Protein AF-A0A545B621-F1 (afdb_monomer)

Nearest PDB structures (foldseek):
  4tx5-assembly1_B  TM=5.625E-01  e=2.534E+00  Homo sapiens
  8auw-assembly1_D  TM=5.575E-01  e=2.788E+00  Homo sapiens
  6jx6-assembly1_A  TM=4.684E-01  e=1.903E+00  Homo sapiens
  6ox7-assembly1_C  TM=4.995E-01  e=8.770E+00  Homo sapiens

Secondary structure (DSSP, 8-state):
-HHHHHHHHH-S-S--TTTTT-HHHHHHHHHHHHHHHHHHHHHHHHHHHHHHHHHHHHHHHHHHHHHHHHHHT-SS--HHHHHHHHHHHHHHHHHHHHHHHHHHHHHHHHHHHHHHHHHHHHHHHHHTSHHHHGGG----HHHHHHHHHHHH--HHHHHHHHHHHHHHHHTTPPPPPTTS-S--TT-SS-TTHHHHHHHHHHHS---------

Structure (mmCIF, N/CA/C/O backbone):
data_AF-A0A545B621-F1
#
_entry.id   AF-A0A545B621-F1
#
loop_
_atom_site.group_PDB
_atom_site.id
_atom_site.type_symbol
_atom_site.label_atom_id
_atom_site.label_alt_id
_atom_site.label_comp_id
_atom_site.label_asym_id
_atom_site.label_entity_id
_atom_site.label_seq_id
_atom_site.pdbx_PDB_ins_code
_atom_site.Cartn_x
_atom_site.Cartn_y
_atom_site.Cartn_z
_atom_site.occupancy
_atom_site.B_iso_or_equiv
_atom_site.auth_seq_id
_atom_site.auth_comp_id
_atom_site.auth_asym_id
_atom_site.auth_atom_id
_atom_site.pdbx_PDB_model_num
ATOM 1 N N . MET A 1 1 ? 25.365 2.397 0.349 1.00 37.03 1 MET A N 1
ATOM 2 C CA . MET A 1 1 ? 24.929 1.048 0.773 1.00 37.03 1 MET A CA 1
ATOM 3 C C . MET A 1 1 ? 23.879 0.418 -0.153 1.00 37.03 1 MET A C 1
ATOM 5 O O . MET A 1 1 ? 24.152 -0.647 -0.675 1.00 37.03 1 MET A O 1
ATOM 9 N N . GLN A 1 2 ? 22.736 1.053 -0.466 1.00 34.06 2 GLN A N 1
ATOM 10 C CA . GLN A 1 2 ? 21.746 0.468 -1.409 1.00 34.06 2 GLN A CA 1
ATOM 11 C C . GLN A 1 2 ? 22.226 0.346 -2.874 1.00 34.06 2 GLN A C 1
ATOM 13 O O . GLN A 1 2 ? 21.760 -0.531 -3.596 1.00 34.06 2 GLN A O 1
ATOM 18 N N . TYR A 1 3 ? 23.171 1.188 -3.308 1.00 29.52 3 TYR A N 1
ATOM 19 C CA . TYR A 1 3 ? 23.781 1.094 -4.642 1.00 29.52 3 TYR A CA 1
ATOM 20 C C . TYR A 1 3 ? 24.776 -0.066 -4.778 1.00 29.52 3 TYR A C 1
ATOM 22 O O . TYR A 1 3 ? 24.884 -0.632 -5.858 1.00 29.52 3 TYR A O 1
ATOM 30 N N . GLU A 1 4 ? 25.462 -0.459 -3.701 1.00 31.98 4 GLU A N 1
ATOM 31 C CA . GLU A 1 4 ? 26.405 -1.586 -3.737 1.00 31.98 4 GLU A CA 1
ATOM 32 C C . GLU A 1 4 ? 25.689 -2.931 -3.734 1.00 31.98 4 GLU A C 1
ATOM 34 O O . GLU A 1 4 ? 26.140 -3.839 -4.410 1.00 31.98 4 GLU A O 1
ATOM 39 N N . PHE A 1 5 ? 24.529 -3.044 -3.080 1.00 34.66 5 PHE A N 1
ATOM 40 C CA . PHE A 1 5 ? 23.723 -4.266 -3.147 1.00 34.66 5 PHE A CA 1
ATOM 41 C C . PHE A 1 5 ? 23.116 -4.482 -4.542 1.00 34.66 5 PHE A C 1
ATOM 43 O O . PHE A 1 5 ? 23.094 -5.602 -5.041 1.00 34.66 5 PHE A O 1
ATOM 50 N N . LEU A 1 6 ? 22.675 -3.404 -5.207 1.00 37.16 6 LEU A N 1
ATOM 51 C CA . LEU A 1 6 ? 22.251 -3.453 -6.611 1.00 37.16 6 LEU A CA 1
ATOM 52 C C . LEU A 1 6 ? 23.414 -3.825 -7.535 1.00 37.16 6 LEU A C 1
ATOM 54 O O . LEU A 1 6 ? 23.218 -4.612 -8.447 1.00 37.16 6 LEU A O 1
ATOM 58 N N . ARG A 1 7 ? 24.613 -3.290 -7.284 1.00 35.34 7 ARG A N 1
ATOM 59 C CA . ARG A 1 7 ? 25.813 -3.583 -8.075 1.00 35.34 7 ARG A CA 1
ATOM 60 C C . ARG A 1 7 ? 26.304 -5.020 -7.865 1.00 35.34 7 ARG A C 1
ATOM 62 O O . ARG A 1 7 ? 26.544 -5.701 -8.843 1.00 35.34 7 ARG A O 1
ATOM 69 N N . ALA A 1 8 ? 26.304 -5.510 -6.627 1.00 36.03 8 ALA A N 1
ATOM 70 C CA . ALA A 1 8 ? 26.651 -6.889 -6.281 1.00 36.03 8 ALA A CA 1
ATOM 71 C C . ALA A 1 8 ? 25.603 -7.910 -6.763 1.00 36.03 8 ALA A C 1
ATOM 73 O O . ALA A 1 8 ? 25.952 -9.027 -7.119 1.00 36.03 8 ALA A O 1
ATOM 74 N N . SER A 1 9 ? 24.323 -7.523 -6.837 1.00 37.62 9 SER A N 1
ATOM 75 C CA . SER A 1 9 ? 23.276 -8.346 -7.472 1.00 37.62 9 SER A CA 1
ATOM 76 C C . SER A 1 9 ? 23.330 -8.294 -9.007 1.00 37.62 9 SER A C 1
ATOM 78 O O . SER A 1 9 ? 22.730 -9.137 -9.665 1.00 37.62 9 SER A O 1
ATOM 80 N N . LEU A 1 10 ? 24.025 -7.301 -9.577 1.00 40.22 10 LEU A N 1
ATOM 81 C CA . LEU A 1 10 ? 24.309 -7.159 -11.010 1.00 40.22 10 LEU A CA 1
ATOM 82 C C . LEU A 1 10 ? 25.682 -7.739 -11.405 1.00 40.22 10 LEU A C 1
ATOM 84 O O . LEU A 1 10 ? 25.930 -7.888 -12.596 1.00 40.22 10 LEU A O 1
ATOM 88 N N . ASP A 1 11 ? 26.528 -8.121 -10.440 1.00 34.66 11 ASP A N 1
ATOM 89 C CA . ASP A 1 11 ? 27.799 -8.844 -10.637 1.00 34.66 11 ASP A CA 1
ATOM 90 C C . ASP A 1 11 ? 27.586 -10.359 -10.863 1.00 34.66 11 ASP A C 1
ATOM 92 O O . ASP A 1 11 ? 28.500 -11.170 -10.701 1.00 34.66 11 ASP A O 1
ATOM 96 N N . VAL A 1 12 ? 26.378 -10.761 -11.279 1.00 42.19 12 VAL A N 1
ATOM 97 C CA . VAL A 1 12 ? 26.154 -12.084 -11.873 1.00 42.19 12 VAL A CA 1
ATOM 98 C C . VAL A 1 12 ? 27.015 -12.165 -13.132 1.00 42.19 12 VAL A C 1
ATOM 100 O O . VAL A 1 12 ? 26.918 -11.323 -14.024 1.00 42.19 12 VAL A O 1
ATOM 103 N N . ALA A 1 13 ? 27.903 -13.157 -13.139 1.00 37.03 13 ALA A N 1
ATOM 104 C CA . ALA A 1 13 ? 29.000 -13.332 -14.077 1.00 37.03 13 ALA A CA 1
ATOM 105 C C . ALA A 1 13 ? 28.636 -13.038 -15.552 1.00 37.03 13 ALA A C 1
ATOM 107 O O . ALA A 1 13 ? 27.559 -13.418 -16.022 1.00 37.03 13 ALA A O 1
ATOM 108 N N . PRO A 1 14 ? 29.549 -12.412 -16.323 1.00 37.62 14 PRO A N 1
ATOM 109 C CA . PRO A 1 14 ? 29.357 -12.139 -17.739 1.00 37.62 14 PRO A CA 1
ATOM 110 C C . PRO A 1 14 ? 29.440 -13.455 -18.517 1.00 37.62 14 PRO A C 1
ATOM 112 O O . PRO A 1 14 ? 30.505 -13.889 -18.948 1.00 37.62 14 PRO A O 1
ATOM 115 N N . SER A 1 15 ? 28.312 -14.134 -18.673 1.00 39.47 15 SER A N 1
ATOM 116 C CA . SER A 1 15 ? 28.197 -15.319 -19.526 1.00 39.47 15 SER A CA 1
ATOM 117 C C . SER A 1 15 ? 26.819 -15.368 -20.174 1.00 39.47 15 SER A C 1
ATOM 119 O O . SER A 1 15 ? 26.103 -16.354 -20.089 1.00 39.47 15 SER A O 1
ATOM 121 N N . VAL A 1 16 ? 26.436 -14.271 -20.828 1.00 44.75 16 VAL A N 1
ATOM 122 C CA . VAL A 1 16 ? 25.386 -14.289 -21.848 1.00 44.75 16 VAL A CA 1
ATOM 123 C C . VAL A 1 16 ? 25.972 -13.593 -23.063 1.00 44.75 16 VAL A C 1
ATOM 125 O O . VAL A 1 16 ? 26.132 -12.369 -23.082 1.00 44.75 16 VAL A O 1
ATOM 128 N N . GLU A 1 17 ? 26.377 -14.392 -24.047 1.00 41.84 17 GLU A N 1
ATOM 129 C CA . GLU A 1 17 ? 26.792 -13.911 -25.358 1.00 41.84 17 GLU A CA 1
ATOM 130 C C . GLU A 1 17 ? 25.714 -12.960 -25.900 1.00 41.84 17 GLU A C 1
ATOM 132 O O . GLU A 1 17 ? 24.589 -13.364 -26.188 1.00 41.84 17 GLU A O 1
ATOM 137 N N . GLY A 1 18 ? 26.035 -11.664 -25.979 1.00 45.88 18 GLY A N 1
ATOM 138 C CA . GLY A 1 18 ? 25.206 -10.688 -26.683 1.00 45.88 18 GLY A CA 1
ATOM 139 C C . GLY A 1 18 ? 25.200 -9.266 -26.126 1.00 45.88 18 GLY A C 1
ATOM 140 O O . GLY A 1 18 ? 25.435 -8.344 -26.894 1.00 45.88 18 GLY A O 1
ATOM 141 N N . GLY A 1 19 ? 24.922 -9.035 -24.836 1.00 48.69 19 GLY A N 1
ATOM 142 C CA . GLY A 1 19 ? 24.398 -7.712 -24.423 1.00 48.69 19 GLY A CA 1
ATOM 143 C C . GLY A 1 19 ? 24.920 -7.075 -23.132 1.00 48.69 19 GLY A C 1
ATOM 144 O O . GLY A 1 19 ? 24.703 -5.879 -22.938 1.00 48.69 19 GLY A O 1
ATOM 145 N N . ALA A 1 20 ? 25.624 -7.811 -22.265 1.00 51.66 20 ALA A N 1
ATOM 146 C CA . ALA A 1 20 ? 25.940 -7.369 -20.896 1.00 51.66 20 ALA A CA 1
ATOM 147 C C . ALA A 1 20 ? 26.885 -6.146 -20.795 1.00 51.66 20 ALA A C 1
ATOM 149 O O . ALA A 1 20 ? 26.984 -5.529 -19.739 1.00 51.66 20 ALA A O 1
ATOM 150 N N . GLY A 1 21 ? 27.547 -5.757 -21.890 1.00 54.78 21 GLY A N 1
ATOM 151 C CA . GLY A 1 21 ? 28.383 -4.549 -21.970 1.00 54.78 21 GLY A CA 1
ATOM 152 C C . GLY A 1 21 ? 27.716 -3.344 -22.640 1.00 54.78 21 GLY A C 1
ATOM 153 O O . GLY A 1 21 ? 28.335 -2.285 -22.744 1.00 54.78 21 GLY A O 1
ATOM 154 N N . HIS A 1 22 ? 26.479 -3.481 -23.131 1.00 63.12 22 HIS A N 1
ATOM 155 C CA . HIS A 1 22 ? 25.825 -2.417 -23.886 1.00 63.12 22 HIS A CA 1
ATOM 156 C C . HIS A 1 22 ? 25.216 -1.372 -22.932 1.00 63.12 22 HIS A C 1
ATOM 158 O O . HIS A 1 22 ? 24.415 -1.739 -22.072 1.00 63.12 22 HIS A O 1
ATOM 164 N N . PRO A 1 23 ? 25.488 -0.063 -23.091 1.00 68.00 23 PRO A N 1
ATOM 165 C CA . PRO A 1 23 ? 24.965 0.972 -22.189 1.00 68.00 23 PRO A CA 1
ATOM 166 C C . PRO A 1 23 ? 23.426 0.997 -22.113 1.00 68.00 23 PRO A C 1
ATOM 168 O O . PRO A 1 23 ? 22.861 1.310 -21.065 1.00 68.00 23 PRO A O 1
ATOM 171 N N . LEU A 1 24 ? 22.738 0.592 -23.189 1.00 74.19 24 LEU A N 1
ATOM 172 C CA . LEU A 1 24 ? 21.275 0.424 -23.182 1.00 74.19 24 LEU A CA 1
ATOM 173 C C . LEU A 1 24 ? 20.789 -0.732 -22.293 1.00 74.19 24 LEU A C 1
ATOM 175 O O . LEU A 1 24 ? 19.688 -0.638 -21.765 1.00 74.19 24 LEU A O 1
ATOM 179 N N . TYR A 1 25 ? 21.574 -1.794 -22.089 1.00 76.25 25 TYR A N 1
ATOM 180 C CA . TYR A 1 25 ? 21.173 -2.931 -21.251 1.00 76.25 25 TYR A CA 1
ATOM 181 C C . TYR A 1 25 ? 20.952 -2.482 -19.805 1.00 76.25 25 TYR A C 1
ATOM 183 O O . TYR A 1 25 ? 19.883 -2.693 -19.231 1.00 76.25 25 TYR A O 1
ATOM 191 N N . THR A 1 26 ? 21.929 -1.760 -19.254 1.00 75.75 26 THR A N 1
ATOM 192 C CA . THR A 1 26 ? 21.849 -1.181 -17.910 1.00 75.75 26 THR A CA 1
ATOM 193 C C . THR A 1 26 ? 20.697 -0.187 -17.792 1.00 75.75 26 THR A C 1
ATOM 195 O O . THR A 1 26 ? 19.956 -0.232 -16.814 1.00 75.75 26 THR A O 1
ATOM 198 N N . ALA A 1 27 ? 20.500 0.682 -18.789 1.00 81.25 27 ALA A N 1
ATOM 199 C CA . ALA A 1 27 ? 19.397 1.644 -18.783 1.00 81.25 27 ALA A CA 1
ATOM 200 C C . ALA A 1 27 ? 18.021 0.950 -18.776 1.00 81.25 27 ALA A C 1
ATOM 202 O O . ALA A 1 27 ? 17.155 1.299 -17.974 1.00 81.25 27 ALA A O 1
ATOM 203 N N . VAL A 1 28 ? 17.838 -0.081 -19.609 1.00 82.38 28 VAL A N 1
ATOM 204 C CA . VAL A 1 28 ? 16.602 -0.876 -19.660 1.00 82.38 28 VAL A CA 1
ATOM 205 C C . VAL A 1 28 ? 16.354 -1.577 -18.324 1.00 82.38 28 VAL A C 1
ATOM 207 O O . VAL A 1 28 ? 15.248 -1.486 -17.790 1.00 82.38 28 VAL A O 1
ATOM 210 N N . LEU A 1 29 ? 17.369 -2.226 -17.744 1.00 79.00 29 LEU A N 1
ATOM 211 C CA . LEU A 1 29 ? 17.242 -2.881 -16.440 1.00 79.00 29 LEU A CA 1
ATOM 212 C C . LEU A 1 29 ? 16.880 -1.896 -15.325 1.00 79.00 29 LEU A C 1
ATOM 214 O O . LEU A 1 29 ? 15.994 -2.183 -14.520 1.00 79.00 29 LEU A O 1
ATOM 218 N N . LEU A 1 30 ? 17.523 -0.728 -15.278 1.00 80.06 30 LEU A N 1
ATOM 219 C CA . LEU A 1 30 ? 17.222 0.296 -14.277 1.00 80.06 30 LEU A CA 1
ATOM 220 C C . LEU A 1 30 ? 15.782 0.804 -14.405 1.00 80.06 30 LEU A C 1
ATOM 222 O O . LEU A 1 30 ? 15.088 0.912 -13.392 1.00 80.06 30 LEU A O 1
ATOM 226 N N . ALA A 1 31 ? 15.306 1.046 -15.628 1.00 83.94 31 ALA A N 1
ATOM 227 C CA . ALA A 1 31 ? 13.927 1.456 -15.873 1.00 83.94 31 ALA A CA 1
ATOM 228 C C . ALA A 1 31 ? 12.921 0.363 -15.463 1.00 83.94 31 ALA A C 1
ATOM 230 O O . ALA A 1 31 ? 11.924 0.651 -14.799 1.00 83.94 31 ALA A O 1
ATOM 231 N N . VAL A 1 32 ? 13.203 -0.905 -15.779 1.00 83.12 32 VAL A N 1
ATOM 232 C CA . VAL A 1 32 ? 12.403 -2.069 -15.357 1.00 83.12 32 VAL A CA 1
ATOM 233 C C . VAL A 1 32 ? 12.337 -2.179 -13.825 1.00 83.12 32 VAL A C 1
ATOM 235 O O . VAL A 1 32 ? 11.250 -2.324 -13.254 1.00 83.12 32 VAL A O 1
ATOM 238 N N . VAL A 1 33 ? 13.474 -2.041 -13.138 1.00 80.12 33 VAL A N 1
ATOM 239 C CA . VAL A 1 33 ? 13.549 -2.037 -11.667 1.00 80.12 33 VAL A CA 1
ATOM 240 C C . VAL A 1 33 ? 12.756 -0.874 -11.074 1.00 80.12 33 VAL A C 1
ATOM 242 O O . VAL A 1 33 ? 12.044 -1.060 -10.085 1.00 80.12 33 VAL A O 1
ATOM 245 N N . GLU A 1 34 ? 12.837 0.315 -11.668 1.00 84.62 34 GLU A N 1
ATOM 246 C CA . GLU A 1 34 ? 12.115 1.491 -11.185 1.00 84.62 34 GLU A CA 1
ATOM 247 C C . GLU A 1 34 ? 10.596 1.347 -11.342 1.00 84.62 34 GLU A C 1
ATOM 249 O O . GLU A 1 34 ? 9.853 1.703 -10.425 1.00 84.62 34 GLU A O 1
ATOM 254 N N . VAL A 1 35 ? 10.117 0.741 -12.436 1.00 83.94 35 VAL A N 1
ATOM 255 C CA . VAL A 1 35 ? 8.698 0.375 -12.578 1.00 83.94 35 VAL A CA 1
ATOM 256 C C . VAL A 1 35 ? 8.265 -0.574 -11.457 1.00 83.94 35 VAL A C 1
ATOM 258 O O . VAL A 1 35 ? 7.217 -0.355 -10.847 1.00 83.94 35 VAL A O 1
ATOM 261 N N . GLY A 1 36 ? 9.070 -1.595 -11.148 1.00 79.69 36 GLY A N 1
ATOM 262 C CA . GLY A 1 36 ? 8.792 -2.538 -10.059 1.00 79.69 36 GLY A CA 1
ATOM 263 C C . GLY A 1 36 ? 8.747 -1.871 -8.680 1.00 79.69 36 GLY A C 1
ATOM 264 O O . GLY A 1 36 ? 7.822 -2.110 -7.900 1.00 79.69 36 GLY A O 1
ATOM 265 N N . ARG A 1 37 ? 9.701 -0.978 -8.390 1.00 83.00 37 ARG A N 1
ATOM 266 C CA . ARG A 1 37 ? 9.744 -0.200 -7.139 1.00 83.00 37 ARG A CA 1
ATOM 267 C C . ARG A 1 37 ? 8.538 0.715 -6.995 1.00 83.00 37 ARG A C 1
ATOM 269 O O . ARG A 1 37 ? 7.886 0.708 -5.958 1.00 83.00 37 ARG A O 1
ATOM 276 N N . ALA A 1 38 ? 8.214 1.464 -8.042 1.00 86.69 38 ALA A N 1
ATOM 277 C CA . ALA A 1 38 ? 7.078 2.368 -8.025 1.00 86.69 38 ALA A CA 1
ATOM 278 C C . ALA A 1 38 ? 5.742 1.614 -7.879 1.00 86.69 38 ALA A C 1
ATOM 280 O O . ALA A 1 38 ? 4.871 2.054 -7.131 1.00 86.69 38 ALA A O 1
ATOM 281 N N . ALA A 1 39 ? 5.593 0.448 -8.518 1.00 83.75 39 ALA A N 1
ATOM 282 C CA . ALA A 1 39 ? 4.429 -0.419 -8.329 1.00 83.75 39 ALA A CA 1
ATOM 283 C C . ALA A 1 39 ? 4.290 -0.896 -6.871 1.00 83.75 39 ALA A C 1
ATOM 285 O O . ALA A 1 39 ? 3.195 -0.858 -6.310 1.00 83.75 39 ALA A O 1
ATOM 286 N N . ARG A 1 40 ? 5.400 -1.294 -6.234 1.00 81.50 40 ARG A N 1
ATOM 287 C CA . ARG A 1 40 ? 5.422 -1.677 -4.814 1.00 81.50 40 ARG A CA 1
ATOM 288 C C . ARG A 1 40 ? 5.024 -0.519 -3.903 1.00 81.50 40 ARG A C 1
ATOM 290 O O . ARG A 1 40 ? 4.230 -0.721 -2.991 1.00 81.50 40 ARG A O 1
ATOM 297 N N . ASP A 1 41 ? 5.551 0.675 -4.152 1.00 86.81 41 ASP A N 1
ATOM 298 C CA . ASP A 1 41 ? 5.231 1.854 -3.345 1.00 86.81 41 ASP A CA 1
ATOM 299 C C . ASP A 1 41 ? 3.731 2.181 -3.420 1.00 86.81 41 ASP A C 1
ATOM 301 O O . ASP A 1 41 ? 3.109 2.422 -2.386 1.00 86.81 41 ASP A O 1
ATOM 305 N N . VAL A 1 42 ? 3.116 2.085 -4.610 1.00 87.38 42 VAL A N 1
ATOM 306 C CA . VAL A 1 42 ? 1.651 2.193 -4.752 1.00 87.38 42 VAL A CA 1
ATOM 307 C C . VAL A 1 42 ? 0.942 1.141 -3.908 1.00 87.38 42 VAL A C 1
ATOM 309 O O . VAL A 1 42 ? 0.023 1.478 -3.163 1.00 87.38 42 VAL A O 1
ATOM 312 N N . ALA A 1 43 ? 1.359 -0.121 -4.020 1.00 84.88 43 ALA A N 1
ATOM 313 C CA . ALA A 1 43 ? 0.739 -1.218 -3.295 1.00 84.88 43 ALA A CA 1
ATOM 314 C C . ALA A 1 43 ? 0.783 -0.974 -1.774 1.00 84.88 43 ALA A C 1
ATOM 316 O O . ALA A 1 43 ? -0.253 -1.024 -1.112 1.00 84.88 43 ALA A O 1
ATOM 317 N N . ILE A 1 44 ? 1.945 -0.595 -1.233 1.00 85.06 44 ILE A N 1
ATOM 318 C CA . ILE A 1 44 ? 2.125 -0.274 0.190 1.00 85.06 44 ILE A CA 1
ATOM 319 C C . ILE A 1 44 ? 1.202 0.867 0.624 1.00 85.06 44 ILE A C 1
ATOM 321 O O . ILE A 1 44 ? 0.542 0.758 1.659 1.00 85.06 44 ILE A O 1
ATOM 325 N N . SER A 1 45 ? 1.134 1.957 -0.147 1.00 90.25 45 SER A N 1
ATOM 326 C CA . SER A 1 45 ? 0.275 3.093 0.196 1.00 90.25 45 SER A CA 1
ATOM 327 C C . SER A 1 45 ? -1.202 2.699 0.229 1.00 90.25 45 SER A C 1
ATOM 329 O O . SER A 1 45 ? -1.910 3.049 1.171 1.00 90.25 45 SER A O 1
ATOM 331 N N . VAL A 1 46 ? -1.645 1.919 -0.757 1.00 89.31 46 VAL A N 1
ATOM 332 C CA . VAL A 1 46 ? -3.035 1.471 -0.902 1.00 89.31 46 VAL A CA 1
ATOM 333 C C . VAL A 1 46 ? -3.434 0.446 0.166 1.00 89.31 46 VAL A C 1
ATOM 335 O O . VAL A 1 46 ? -4.539 0.516 0.701 1.00 89.31 46 VAL A O 1
ATOM 338 N N . SER A 1 47 ? -2.549 -0.485 0.527 1.00 86.12 47 SER A N 1
ATOM 339 C CA . SER A 1 47 ? -2.799 -1.407 1.645 1.00 86.12 47 SER A CA 1
ATOM 340 C C . SER A 1 47 ? -2.808 -0.688 2.986 1.00 86.12 47 SER A C 1
ATOM 342 O O . SER A 1 47 ? -3.671 -0.971 3.810 1.00 86.12 47 SER A O 1
ATOM 344 N N . GLY A 1 48 ? -1.917 0.289 3.188 1.00 87.50 48 GLY A N 1
ATOM 345 C CA . GLY A 1 48 ? -1.927 1.132 4.383 1.00 87.50 48 GLY A CA 1
ATOM 346 C C . GLY A 1 48 ? -3.249 1.884 4.553 1.00 87.50 48 GLY A C 1
ATOM 347 O O . GLY A 1 48 ? -3.825 1.871 5.636 1.00 87.50 48 GLY A O 1
ATOM 348 N N . GLU A 1 49 ? -3.769 2.469 3.473 1.00 92.38 49 GLU A N 1
ATOM 349 C CA . GLU A 1 49 ? -5.092 3.105 3.440 1.00 92.38 49 GLU A CA 1
ATOM 350 C C . GLU A 1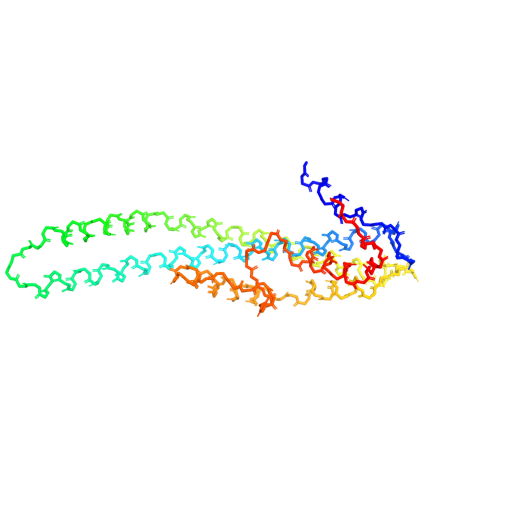 49 ? -6.216 2.110 3.787 1.00 92.38 49 GLU A C 1
ATOM 352 O O . GLU A 1 49 ? -7.026 2.359 4.685 1.00 92.38 49 GLU A O 1
ATOM 357 N N . ALA A 1 50 ? -6.234 0.938 3.142 1.00 89.00 50 ALA A N 1
ATOM 358 C CA . ALA A 1 50 ? -7.219 -0.105 3.426 1.00 89.00 50 ALA A CA 1
ATOM 359 C C . ALA A 1 50 ? -7.149 -0.594 4.885 1.00 89.00 50 ALA A C 1
ATOM 361 O O . ALA A 1 50 ? -8.185 -0.827 5.512 1.00 89.00 50 ALA A O 1
ATOM 362 N N . ALA A 1 51 ? -5.941 -0.714 5.438 1.00 85.50 51 ALA A N 1
ATOM 363 C CA . ALA A 1 51 ? -5.708 -1.133 6.811 1.00 85.50 51 ALA A CA 1
ATOM 364 C C . ALA A 1 51 ? -6.184 -0.087 7.830 1.00 85.50 51 ALA A C 1
ATOM 366 O O . ALA A 1 51 ? -6.806 -0.442 8.835 1.00 85.50 51 ALA A O 1
ATOM 367 N N . ALA A 1 52 ? -5.961 1.201 7.556 1.00 89.81 52 ALA A N 1
ATOM 368 C CA . ALA A 1 52 ? -6.434 2.297 8.397 1.00 89.81 52 ALA A CA 1
ATOM 369 C C . ALA A 1 52 ? -7.971 2.312 8.489 1.00 89.81 52 ALA A C 1
ATOM 371 O O . ALA A 1 52 ? -8.532 2.366 9.587 1.00 89.81 52 ALA A O 1
ATOM 372 N N . HIS A 1 53 ? -8.664 2.150 7.355 1.00 92.94 53 HIS A N 1
ATOM 373 C CA . HIS A 1 53 ? -10.123 2.014 7.334 1.00 92.94 53 HIS A CA 1
ATOM 374 C C . HIS A 1 53 ? -10.610 0.736 8.029 1.00 92.94 53 HIS A C 1
ATOM 376 O O . HIS A 1 53 ? -11.576 0.771 8.796 1.00 92.94 53 HIS A O 1
ATOM 382 N N . ALA A 1 54 ? -9.933 -0.393 7.808 1.00 88.75 54 ALA A N 1
ATOM 383 C CA . ALA A 1 54 ? -10.287 -1.659 8.441 1.00 88.75 54 ALA A CA 1
ATOM 384 C C . ALA A 1 54 ? -10.116 -1.618 9.970 1.00 88.75 54 ALA A C 1
ATOM 386 O O . ALA A 1 54 ? -10.933 -2.206 10.681 1.00 88.75 54 ALA A O 1
ATOM 387 N N . ARG A 1 55 ? -9.116 -0.888 10.488 1.00 89.19 55 ARG A N 1
ATOM 388 C CA . ARG A 1 55 ? -8.931 -0.642 11.928 1.00 89.19 55 ARG A CA 1
ATOM 389 C C . ARG A 1 55 ? -10.140 0.074 12.530 1.00 89.19 55 ARG A C 1
ATOM 391 O O . ARG A 1 55 ? -10.696 -0.423 13.505 1.00 89.19 55 ARG A O 1
ATOM 398 N N . VAL A 1 56 ? -10.600 1.169 11.918 1.00 94.31 56 VAL A N 1
ATOM 399 C CA . VAL A 1 56 ? -11.804 1.897 12.371 1.00 94.31 56 VAL A CA 1
ATOM 400 C C . VAL A 1 56 ? -13.037 0.999 12.340 1.00 94.31 56 VAL A C 1
ATOM 402 O O . VAL A 1 56 ? -13.773 0.916 13.321 1.00 94.31 56 VAL A O 1
ATOM 405 N N . ALA A 1 57 ? -13.244 0.275 11.237 1.00 93.25 57 ALA A N 1
ATOM 406 C CA . ALA A 1 57 ? -14.368 -0.647 11.112 1.00 93.25 57 ALA A CA 1
ATOM 407 C C . ALA A 1 57 ? -14.327 -1.758 12.177 1.00 93.25 57 ALA A C 1
ATOM 409 O O . ALA A 1 57 ? -15.369 -2.141 12.707 1.00 93.25 57 ALA A O 1
ATOM 410 N N . ARG A 1 58 ? -13.135 -2.266 12.519 1.00 92.19 58 ARG A N 1
ATOM 411 C CA . ARG A 1 58 ? -12.956 -3.261 13.583 1.00 92.19 58 ARG A CA 1
ATOM 412 C C . ARG A 1 58 ? -13.361 -2.699 14.944 1.00 92.19 58 ARG A C 1
ATOM 414 O O . ARG A 1 58 ? -14.150 -3.350 15.619 1.00 92.19 58 ARG A O 1
ATOM 421 N N . ILE A 1 59 ? -12.871 -1.516 15.320 1.00 94.81 59 ILE A N 1
ATOM 422 C CA . ILE A 1 59 ? -13.198 -0.887 16.612 1.00 94.81 59 ILE A CA 1
ATOM 423 C C . ILE A 1 59 ? -14.708 -0.644 16.717 1.00 94.81 59 ILE A C 1
ATOM 425 O O . ILE A 1 59 ? -15.321 -1.039 17.703 1.00 94.81 59 ILE A O 1
ATOM 429 N N . LYS A 1 60 ? -15.338 -0.112 15.660 1.00 97.00 60 LYS A N 1
ATOM 430 C CA . LYS A 1 60 ? -16.796 0.101 15.619 1.00 97.00 60 LYS A CA 1
ATOM 431 C C . LYS A 1 60 ? -17.589 -1.196 15.794 1.00 97.00 60 LYS A C 1
ATOM 433 O O . LYS A 1 60 ? -18.571 -1.213 16.525 1.00 97.00 60 LYS A O 1
ATOM 438 N N . ARG A 1 61 ? -17.158 -2.300 15.173 1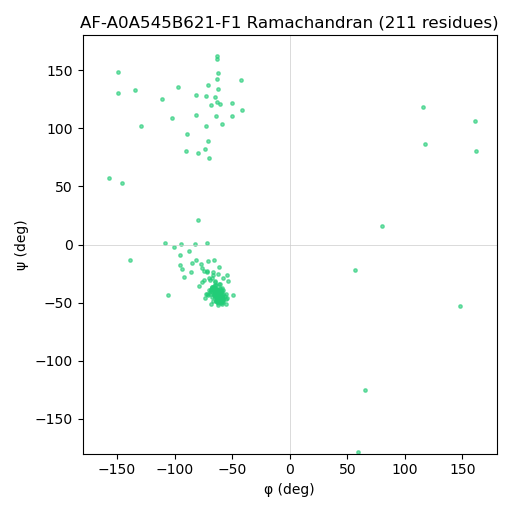.00 96.12 61 ARG A N 1
ATOM 439 C CA . ARG A 1 61 ? -17.796 -3.614 15.381 1.00 96.12 61 ARG A CA 1
ATOM 440 C C . ARG A 1 61 ? -17.651 -4.117 16.817 1.00 96.12 61 ARG A C 1
ATOM 442 O O . ARG A 1 61 ? -18.601 -4.682 17.347 1.00 96.12 61 ARG A O 1
ATOM 449 N N . LEU A 1 62 ? -16.481 -3.927 17.429 1.00 95.75 62 LEU A N 1
ATOM 450 C CA . LEU A 1 62 ? -16.251 -4.313 18.823 1.00 95.75 62 LEU A CA 1
ATOM 451 C C . LEU A 1 62 ? -17.122 -3.490 19.776 1.00 95.75 62 LEU A C 1
ATOM 453 O O . LEU A 1 62 ? -17.745 -4.078 20.652 1.00 95.75 62 LEU A O 1
ATOM 457 N N . LEU A 1 63 ? -17.234 -2.176 19.553 1.00 96.94 63 LEU A N 1
ATOM 458 C CA . LEU A 1 63 ? -18.128 -1.298 20.314 1.00 96.94 63 LEU A CA 1
ATOM 459 C C . LEU A 1 63 ? -19.574 -1.789 20.271 1.00 96.94 63 LEU A C 1
ATOM 461 O O . LEU A 1 63 ? -20.148 -2.034 21.323 1.00 96.94 63 LEU A O 1
ATOM 465 N N . VAL A 1 64 ? -20.119 -2.054 19.078 1.00 96.94 64 VAL A N 1
ATOM 466 C CA . VAL A 1 64 ? -21.482 -2.599 18.930 1.00 96.94 64 VAL A CA 1
ATOM 467 C C . VAL A 1 64 ? -21.658 -3.903 19.716 1.00 96.94 64 VAL A C 1
ATOM 469 O O . VAL A 1 64 ? -22.677 -4.097 20.375 1.00 96.94 64 VAL A O 1
ATOM 472 N N . GLY A 1 65 ? -20.667 -4.799 19.676 1.00 94.81 65 GLY A N 1
ATOM 473 C CA . GLY A 1 65 ? -20.715 -6.062 20.414 1.00 94.81 65 GLY A CA 1
ATOM 474 C C . GLY A 1 65 ? -20.650 -5.894 21.936 1.00 94.81 65 GLY A C 1
ATOM 475 O O . GLY A 1 65 ? -21.307 -6.642 22.658 1.00 94.81 65 GLY A O 1
ATOM 476 N N . VAL A 1 66 ? -19.870 -4.931 22.434 1.00 94.62 66 VAL A N 1
ATOM 477 C CA . VAL A 1 66 ? -19.764 -4.630 23.870 1.00 94.62 66 VAL A CA 1
ATOM 478 C C . VAL A 1 66 ? -21.023 -3.919 24.365 1.00 94.62 66 VAL A C 1
ATOM 480 O O . VAL A 1 66 ? -21.598 -4.329 25.369 1.00 94.62 66 VAL A O 1
ATOM 483 N N . GLU A 1 67 ? -21.503 -2.910 23.641 1.00 92.81 67 GLU A N 1
ATOM 484 C CA . GLU A 1 67 ? -22.721 -2.164 23.976 1.00 92.81 67 GLU A CA 1
ATOM 485 C C . GLU A 1 67 ? -23.966 -3.061 23.936 1.00 92.81 67 GLU A C 1
ATOM 487 O O . GLU A 1 67 ? -24.814 -2.976 24.825 1.00 92.81 67 GLU A O 1
ATOM 492 N N . GLY A 1 68 ? -24.042 -3.991 22.976 1.00 93.25 68 GLY A N 1
ATOM 493 C CA . GLY A 1 68 ? -25.086 -5.018 22.940 1.00 93.25 68 GLY A CA 1
ATOM 494 C C . GLY A 1 68 ? -25.087 -5.901 24.192 1.00 93.25 68 GLY A C 1
ATOM 495 O O . GLY A 1 68 ? -26.128 -6.083 24.819 1.00 93.25 68 GLY A O 1
ATOM 496 N N . GLN A 1 69 ? -23.914 -6.369 24.632 1.00 91.69 69 GLN A N 1
ATOM 497 C CA . GLN A 1 69 ? -23.787 -7.162 25.864 1.00 91.69 69 GLN A CA 1
ATOM 498 C C . GLN A 1 69 ? -24.144 -6.371 27.128 1.00 91.69 69 GLN A C 1
ATOM 500 O O . GLN A 1 69 ? -24.690 -6.938 28.077 1.00 91.69 69 GLN A O 1
ATOM 505 N N . ILE A 1 70 ? -23.833 -5.070 27.164 1.00 89.56 70 ILE A N 1
ATOM 506 C CA . ILE A 1 70 ? -24.248 -4.182 28.258 1.00 89.56 70 ILE A CA 1
ATOM 507 C C . ILE A 1 70 ? -25.779 -4.095 28.301 1.00 89.56 70 ILE A C 1
ATOM 509 O O . ILE A 1 70 ? -26.361 -4.238 29.376 1.00 89.56 70 ILE A O 1
ATOM 513 N N . ALA A 1 71 ? -26.432 -3.917 27.148 1.00 87.81 71 ALA A N 1
ATOM 514 C CA . ALA A 1 71 ? -27.886 -3.809 27.054 1.00 87.81 71 ALA A CA 1
ATOM 515 C C . ALA A 1 71 ? -28.616 -5.112 27.438 1.00 87.81 71 ALA A C 1
ATOM 517 O O . ALA A 1 71 ? -29.644 -5.068 28.113 1.00 87.81 71 ALA A O 1
ATOM 518 N N . GLU A 1 72 ? -28.082 -6.272 27.051 1.00 88.94 72 GLU A N 1
ATOM 519 C CA . GLU A 1 72 ? -28.682 -7.587 27.325 1.00 88.94 72 GLU A CA 1
ATOM 520 C C . GLU A 1 72 ? -28.587 -8.017 28.799 1.00 88.94 72 GLU A C 1
ATOM 522 O O . GLU A 1 72 ? -29.391 -8.829 29.261 1.00 88.94 72 GLU A O 1
ATOM 527 N N . ARG A 1 73 ? -27.629 -7.480 29.568 1.00 81.25 73 ARG A N 1
ATOM 528 C CA . ARG A 1 73 ? -27.348 -7.937 30.941 1.00 81.25 73 ARG A CA 1
ATOM 529 C C . ARG A 1 73 ? -28.405 -7.576 31.991 1.00 81.25 73 ARG A C 1
ATOM 531 O O . ARG A 1 73 ? -28.377 -8.153 33.077 1.00 81.25 73 ARG A O 1
ATOM 538 N N . GLY A 1 74 ? -29.342 -6.670 31.717 1.00 72.56 74 GLY A N 1
ATOM 539 C CA . GLY A 1 74 ? -30.368 -6.291 32.695 1.00 72.56 74 GLY A CA 1
ATOM 540 C C . GLY A 1 74 ? -29.797 -5.575 33.936 1.00 72.56 74 GLY A C 1
ATOM 541 O O . GLY A 1 74 ? -29.167 -4.528 33.809 1.00 72.56 74 GLY A O 1
ATOM 542 N N . VAL A 1 75 ? -30.071 -6.072 35.154 1.00 63.00 75 VAL A N 1
ATOM 543 C CA . VAL A 1 75 ? -29.784 -5.347 36.414 1.00 63.00 75 VAL A CA 1
ATOM 544 C C . VAL A 1 75 ? -28.317 -5.478 36.844 1.00 63.00 75 VAL A C 1
ATOM 546 O O . VAL A 1 75 ? -27.888 -6.526 37.321 1.00 63.00 75 VAL A O 1
ATOM 549 N N . GLY A 1 76 ? -27.598 -4.354 36.771 1.00 61.78 76 GLY A N 1
ATOM 550 C CA . GLY A 1 76 ? -26.270 -4.142 37.354 1.00 61.78 76 GLY A CA 1
ATOM 551 C C . GLY A 1 76 ? -25.189 -3.902 36.290 1.00 61.78 76 GLY A C 1
ATOM 552 O O . GLY A 1 76 ? -24.945 -4.792 35.474 1.00 61.78 76 GLY A O 1
ATOM 553 N N . PRO A 1 77 ? -24.515 -2.733 36.273 1.00 67.06 77 PRO A N 1
ATOM 554 C CA . PRO A 1 77 ? -23.466 -2.465 35.298 1.00 67.06 77 PRO A CA 1
ATOM 555 C C . PRO A 1 77 ? -22.287 -3.411 35.526 1.00 67.06 77 PRO A C 1
ATOM 557 O O . PRO A 1 77 ? -21.730 -3.504 36.620 1.00 67.06 77 PRO A O 1
ATOM 560 N N . SER A 1 78 ? -21.882 -4.108 34.469 1.00 84.06 78 SER A N 1
ATOM 561 C CA . SER A 1 78 ? -20.595 -4.791 34.458 1.00 84.06 78 SER A CA 1
ATOM 562 C C . SER A 1 78 ? -19.508 -3.739 34.324 1.00 84.06 78 SER A C 1
ATOM 564 O O . SER A 1 78 ? -19.273 -3.271 33.212 1.00 84.06 78 SER A O 1
ATOM 566 N N . THR A 1 79 ? -18.836 -3.390 35.420 1.00 88.00 79 THR A N 1
ATOM 567 C CA . THR A 1 79 ? -17.710 -2.439 35.395 1.00 88.00 79 THR A CA 1
ATOM 568 C C . THR A 1 79 ? -16.706 -2.808 34.305 1.00 88.00 79 THR A C 1
ATOM 570 O O . THR A 1 79 ? -16.386 -1.978 33.472 1.00 88.00 79 THR A O 1
ATOM 573 N N . ALA A 1 80 ? -16.371 -4.094 34.171 1.00 91.19 80 ALA A N 1
ATOM 574 C CA . ALA A 1 80 ? -15.471 -4.575 33.123 1.00 91.19 80 ALA A CA 1
ATOM 575 C C . ALA A 1 80 ? -15.959 -4.337 31.676 1.00 91.19 80 ALA A C 1
ATOM 577 O O . ALA A 1 80 ? -15.135 -4.128 30.792 1.00 91.19 80 ALA A O 1
ATOM 578 N N . LEU A 1 81 ? -17.273 -4.389 31.404 1.00 92.06 81 LEU A N 1
ATOM 579 C CA . LEU A 1 81 ? -17.785 -4.104 30.051 1.00 92.06 81 LEU A CA 1
ATOM 580 C C . LEU A 1 81 ? -17.842 -2.598 29.800 1.00 92.06 81 LEU A C 1
ATOM 582 O O . LEU A 1 81 ? -17.572 -2.168 28.685 1.00 92.06 81 LEU A O 1
ATOM 586 N N . GLN A 1 82 ? -18.158 -1.816 30.835 1.00 93.00 82 GLN A N 1
ATOM 587 C CA . GLN A 1 82 ? -18.133 -0.361 30.756 1.00 93.00 82 GLN A CA 1
ATOM 588 C C . GLN A 1 82 ? -16.708 0.144 30.508 1.00 93.00 82 GLN A C 1
ATOM 590 O O . GLN A 1 82 ? -16.488 0.882 29.557 1.00 93.00 82 GLN A O 1
ATOM 595 N N . ASP A 1 83 ? -15.732 -0.347 31.274 1.00 94.81 83 ASP A N 1
ATOM 596 C CA . ASP A 1 83 ? -14.315 -0.020 31.101 1.00 94.81 83 ASP A CA 1
ATOM 597 C C . ASP A 1 83 ? -13.822 -0.411 29.696 1.00 94.81 83 ASP A C 1
ATOM 599 O O . ASP A 1 83 ? -13.075 0.332 29.057 1.00 94.81 83 ASP A O 1
ATOM 603 N N . ALA A 1 84 ? -14.263 -1.566 29.177 1.00 95.38 84 ALA A N 1
ATOM 604 C CA . ALA A 1 84 ? -13.945 -1.993 27.816 1.00 95.38 84 ALA A CA 1
ATOM 605 C C . ALA A 1 84 ? -14.566 -1.073 26.751 1.00 95.38 84 ALA A C 1
ATOM 607 O O . ALA A 1 84 ? -13.899 -0.750 25.767 1.00 95.38 84 ALA A O 1
ATOM 608 N N . ALA A 1 85 ? -15.818 -0.641 26.933 1.00 95.56 85 ALA A N 1
ATOM 609 C CA . ALA A 1 85 ? -16.474 0.310 26.038 1.00 95.56 85 ALA A CA 1
ATOM 610 C C . ALA A 1 85 ? -15.757 1.667 26.051 1.00 95.56 85 ALA A C 1
ATOM 612 O O . ALA A 1 85 ? -15.440 2.197 24.987 1.00 95.56 85 ALA A O 1
ATOM 613 N N . ASP A 1 86 ? -15.431 2.189 27.234 1.00 96.44 86 ASP A N 1
ATOM 614 C CA . ASP A 1 86 ? -14.729 3.462 27.405 1.00 96.44 86 ASP A CA 1
ATOM 615 C C . ASP A 1 86 ? -13.337 3.418 26.748 1.00 96.44 86 ASP A C 1
ATOM 617 O O . ASP A 1 86 ? -12.951 4.343 26.027 1.00 96.44 86 ASP A O 1
ATOM 621 N N . ALA A 1 87 ? -12.604 2.310 26.914 1.00 97.44 87 ALA A N 1
ATOM 622 C CA . ALA A 1 87 ? -11.314 2.095 26.260 1.00 97.44 87 ALA A CA 1
ATOM 623 C C . ALA A 1 87 ? -11.433 2.056 24.726 1.00 97.44 87 ALA A C 1
ATOM 625 O O . ALA A 1 87 ? -10.634 2.683 24.027 1.00 97.44 87 ALA A O 1
ATOM 626 N N . LEU A 1 88 ? -12.443 1.363 24.189 1.00 97.81 88 LEU A N 1
ATOM 627 C CA . LEU A 1 88 ? -12.693 1.300 22.747 1.00 97.81 88 LEU A CA 1
ATOM 628 C C . LEU A 1 88 ? -13.124 2.656 22.172 1.00 97.81 88 LEU A C 1
ATOM 630 O O . LEU A 1 88 ? -12.709 3.006 21.067 1.00 97.81 88 LEU A O 1
ATOM 634 N N . TRP A 1 89 ? -13.917 3.439 22.906 1.00 98.31 89 TRP A N 1
ATOM 635 C CA . TRP A 1 89 ? -14.287 4.803 22.523 1.00 98.31 89 TRP A CA 1
ATOM 636 C C . TRP A 1 89 ? -13.073 5.736 22.507 1.00 98.31 89 TRP A C 1
ATOM 638 O O . TRP A 1 89 ? -12.908 6.516 21.564 1.00 98.31 89 TRP A O 1
ATOM 648 N N . ALA A 1 90 ? -12.190 5.627 23.502 1.00 97.94 90 ALA A N 1
ATOM 649 C CA . ALA A 1 90 ? -10.937 6.375 23.537 1.00 97.94 90 ALA A CA 1
ATOM 650 C C . ALA A 1 90 ? -10.013 5.998 22.362 1.00 97.94 90 ALA A C 1
ATOM 652 O O . ALA A 1 90 ? -9.476 6.888 21.694 1.00 97.94 90 ALA A O 1
ATOM 653 N N . GLU A 1 91 ? -9.869 4.701 22.061 1.00 97.25 91 GLU A N 1
ATOM 654 C CA . GLU A 1 91 ? -9.114 4.223 20.893 1.00 97.25 91 GLU A CA 1
ATOM 655 C C . GLU A 1 91 ? -9.730 4.749 19.590 1.00 97.25 91 GLU A C 1
ATOM 657 O O . GLU A 1 91 ? -9.011 5.284 18.743 1.00 97.25 91 GLU A O 1
ATOM 662 N N . LEU A 1 92 ? -11.056 4.655 19.436 1.00 97.50 92 LEU A N 1
ATOM 663 C CA . LEU A 1 92 ? -11.755 5.136 18.246 1.00 97.50 92 LEU A CA 1
ATOM 664 C C . LEU A 1 92 ? -11.522 6.632 18.031 1.00 97.50 92 LEU A C 1
ATOM 666 O O . LEU A 1 92 ? -11.138 7.028 16.935 1.00 97.50 92 LEU A O 1
ATOM 670 N N . SER A 1 93 ? -11.694 7.442 19.076 1.00 97.88 93 SER A N 1
ATOM 671 C CA . SER A 1 93 ? -11.485 8.893 19.028 1.00 97.88 93 SER A CA 1
ATOM 672 C C . SER A 1 93 ? -10.046 9.251 18.640 1.00 97.88 93 SER A C 1
ATOM 674 O O . SER A 1 93 ? -9.811 10.104 17.778 1.00 97.88 93 SER A O 1
ATOM 676 N N . SER A 1 94 ? -9.065 8.542 19.206 1.00 96.69 94 SER A N 1
ATOM 677 C CA . SER A 1 94 ? -7.651 8.708 18.854 1.00 96.69 94 SER A CA 1
ATOM 678 C C . SER A 1 94 ? -7.379 8.377 17.379 1.00 96.69 94 SER A C 1
ATOM 680 O O . SER A 1 94 ? -6.722 9.146 16.665 1.00 96.69 94 SER A O 1
ATOM 682 N N . VAL A 1 95 ? -7.925 7.262 16.885 1.00 95.00 95 VAL A N 1
ATOM 683 C CA . VAL A 1 95 ? -7.764 6.846 15.486 1.00 95.00 95 VAL A CA 1
ATOM 684 C C . VAL A 1 95 ? -8.485 7.803 14.538 1.00 95.00 95 VAL A C 1
ATOM 686 O O . VAL A 1 95 ? -7.901 8.203 13.538 1.00 95.00 95 VAL A O 1
ATOM 689 N N . GLU A 1 96 ? -9.720 8.208 14.829 1.00 96.44 96 GLU A N 1
ATOM 690 C CA . GLU A 1 96 ? -10.485 9.133 13.982 1.00 96.44 96 GLU A CA 1
ATOM 691 C C . GLU A 1 96 ? -9.839 10.524 13.919 1.00 96.44 96 GLU A C 1
ATOM 693 O O . GLU A 1 96 ? -9.866 11.158 12.865 1.00 96.44 96 GLU A O 1
ATOM 698 N N . THR A 1 97 ? -9.166 10.957 14.990 1.00 97.19 97 THR A N 1
ATOM 699 C CA . THR A 1 97 ? -8.388 12.208 15.008 1.00 97.19 97 THR A CA 1
ATOM 700 C C . THR A 1 97 ? -7.183 12.156 14.061 1.00 97.19 97 THR A C 1
ATOM 702 O O . THR A 1 97 ? -6.850 13.147 13.413 1.00 97.19 97 THR A O 1
ATOM 705 N N . THR A 1 98 ? -6.514 11.005 13.961 1.00 95.56 98 THR A N 1
ATOM 706 C CA . THR A 1 98 ? -5.277 10.848 13.170 1.00 95.56 98 THR A CA 1
ATOM 707 C C . THR A 1 98 ? -5.518 10.347 11.746 1.00 95.56 98 THR A C 1
ATOM 709 O O . THR A 1 98 ? -4.692 10.586 10.861 1.00 95.56 98 THR A O 1
ATOM 712 N N . LEU A 1 99 ? -6.664 9.710 11.492 1.00 95.31 99 LEU A N 1
ATOM 713 C CA . LEU A 1 99 ? -7.002 9.094 10.211 1.00 95.31 99 LEU A CA 1
ATOM 714 C C . LEU A 1 99 ? -6.905 10.065 9.022 1.00 95.31 99 LEU A C 1
ATOM 716 O O . LEU A 1 99 ? -6.274 9.683 8.040 1.00 95.31 99 LEU A O 1
ATOM 720 N N . PRO A 1 100 ? -7.442 11.303 9.053 1.00 97.38 100 PRO A N 1
ATOM 721 C CA . PRO A 1 100 ? -7.366 12.192 7.891 1.00 97.38 100 PRO A CA 1
ATOM 722 C C . PRO A 1 100 ? -5.926 12.489 7.454 1.00 97.38 100 PRO A C 1
ATOM 724 O O . PRO A 1 100 ? -5.640 12.538 6.258 1.00 97.38 100 PRO A O 1
ATOM 727 N N . ILE A 1 101 ? -5.012 12.633 8.419 1.00 96.50 101 ILE A N 1
ATOM 728 C CA . ILE A 1 101 ? -3.587 12.884 8.169 1.00 96.50 101 ILE A CA 1
ATOM 729 C C . ILE A 1 101 ? -2.925 11.629 7.594 1.00 96.50 101 ILE A C 1
ATOM 731 O O . ILE A 1 101 ? -2.171 11.720 6.625 1.00 96.50 101 ILE A O 1
ATOM 735 N N . GLU A 1 102 ? -3.229 10.454 8.154 1.00 95.50 102 GLU A N 1
ATOM 736 C CA . GLU A 1 102 ? -2.741 9.178 7.628 1.00 95.50 102 GLU A CA 1
ATOM 737 C C . GLU A 1 102 ? -3.187 8.977 6.170 1.00 95.50 102 GLU A C 1
ATOM 739 O O . GLU A 1 102 ? -2.355 8.679 5.314 1.00 95.50 102 GLU A O 1
ATOM 744 N N . ILE A 1 103 ? -4.465 9.214 5.857 1.00 96.19 103 ILE A N 1
ATOM 745 C CA . ILE A 1 103 ? -5.015 9.080 4.499 1.00 96.19 103 ILE A CA 1
ATOM 746 C C . ILE A 1 103 ? -4.360 10.069 3.530 1.00 96.19 103 ILE A C 1
ATOM 748 O O . ILE A 1 103 ? -3.921 9.662 2.453 1.00 96.19 103 ILE A O 1
ATOM 752 N N . ALA A 1 104 ? -4.226 11.342 3.914 1.00 97.12 104 ALA A N 1
ATOM 753 C CA . ALA A 1 104 ? -3.556 12.346 3.089 1.00 97.12 104 ALA A CA 1
ATOM 754 C C . ALA A 1 104 ? -2.106 11.940 2.769 1.00 97.12 104 ALA A C 1
ATOM 756 O O . ALA A 1 104 ? -1.688 11.960 1.613 1.00 97.12 104 ALA A O 1
ATOM 757 N N . PHE A 1 105 ? -1.367 11.458 3.769 1.00 95.00 105 PHE A N 1
ATOM 758 C CA . PHE A 1 105 ? -0.005 10.966 3.580 1.00 95.00 105 PHE A CA 1
ATOM 759 C C . PHE A 1 105 ? 0.065 9.766 2.622 1.00 95.00 105 PHE A C 1
ATOM 761 O O . PHE A 1 105 ? 0.955 9.699 1.770 1.00 95.00 105 PHE A O 1
ATOM 768 N N . ARG A 1 106 ? -0.874 8.814 2.715 1.00 93.06 106 ARG A N 1
ATOM 769 C CA . ARG A 1 106 ? -0.940 7.676 1.780 1.00 93.06 106 ARG A CA 1
ATOM 770 C C . ARG A 1 106 ? -1.265 8.122 0.357 1.00 93.06 106 ARG A C 1
ATOM 772 O O . ARG A 1 106 ? -0.665 7.596 -0.580 1.00 93.06 106 ARG A O 1
ATOM 779 N N . HIS A 1 107 ? -2.157 9.096 0.190 1.00 94.88 107 HIS A N 1
ATOM 780 C CA . HIS A 1 107 ? -2.462 9.686 -1.114 1.00 94.88 107 HIS A CA 1
ATOM 781 C C . HIS A 1 107 ? -1.222 10.329 -1.744 1.00 94.88 107 HIS A C 1
ATOM 783 O O . HIS A 1 107 ? -0.885 10.001 -2.880 1.00 94.88 107 HIS A O 1
ATOM 789 N N . ASP A 1 108 ? -0.477 11.134 -0.986 1.00 97.25 108 ASP A N 1
ATOM 790 C CA . ASP A 1 108 ? 0.750 11.772 -1.471 1.00 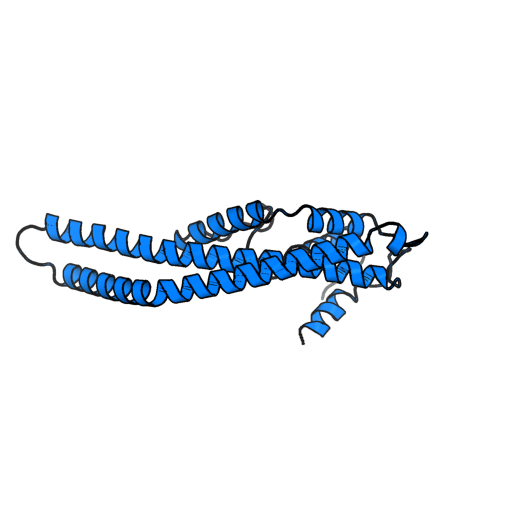97.25 108 ASP A CA 1
ATOM 791 C C . ASP A 1 108 ? 1.809 10.748 -1.909 1.00 97.25 108 ASP A C 1
ATOM 793 O O . ASP A 1 108 ? 2.451 10.897 -2.959 1.00 97.25 108 ASP A O 1
ATOM 797 N N . GLN A 1 109 ? 1.985 9.678 -1.126 1.00 93.12 109 GLN A N 1
ATOM 798 C CA . GLN A 1 109 ? 2.894 8.583 -1.468 1.00 93.12 109 GLN A CA 1
ATOM 799 C C . GLN A 1 109 ? 2.466 7.863 -2.749 1.00 93.12 109 GLN A C 1
ATOM 801 O O . GLN A 1 109 ? 3.294 7.663 -3.645 1.00 93.12 109 GLN A O 1
ATOM 806 N N . ARG A 1 110 ? 1.178 7.520 -2.859 1.00 93.69 110 ARG A N 1
ATOM 807 C CA . ARG A 1 110 ? 0.601 6.872 -4.039 1.00 93.69 110 ARG A CA 1
ATOM 808 C C . ARG A 1 110 ? 0.808 7.733 -5.278 1.00 93.69 110 ARG A C 1
ATOM 810 O O . ARG A 1 110 ? 1.317 7.238 -6.280 1.00 93.69 110 ARG A O 1
ATOM 817 N N . ASP A 1 111 ? 0.498 9.021 -5.207 1.00 95.12 111 ASP A N 1
ATOM 818 C CA . ASP A 1 111 ? 0.615 9.939 -6.339 1.00 95.12 111 ASP A CA 1
ATOM 819 C C . ASP A 1 111 ? 2.076 10.109 -6.779 1.00 95.12 111 ASP A C 1
ATOM 821 O O . ASP A 1 111 ? 2.386 10.132 -7.977 1.00 95.12 111 ASP A O 1
ATOM 825 N N . ARG A 1 112 ? 3.011 10.175 -5.821 1.00 95.25 112 ARG A N 1
ATOM 826 C CA . ARG A 1 112 ? 4.453 10.192 -6.107 1.00 95.25 112 ARG A CA 1
ATOM 827 C C . ARG A 1 112 ? 4.906 8.907 -6.799 1.00 95.25 112 ARG A C 1
ATOM 829 O O . ARG A 1 112 ? 5.648 8.982 -7.781 1.00 95.25 112 ARG A O 1
ATOM 836 N N . ALA A 1 113 ? 4.471 7.751 -6.313 1.00 90.56 113 ALA A N 1
ATOM 837 C CA . ALA A 1 113 ? 4.806 6.457 -6.893 1.00 90.56 113 ALA A CA 1
ATOM 838 C C . ALA A 1 113 ? 4.212 6.296 -8.304 1.00 90.56 113 ALA A C 1
ATOM 840 O O . ALA A 1 113 ? 4.919 5.924 -9.239 1.00 90.56 113 ALA A O 1
ATOM 841 N N . GLN A 1 114 ? 2.960 6.706 -8.515 1.00 91.81 114 GLN A N 1
ATOM 842 C CA . GLN A 1 114 ? 2.325 6.713 -9.833 1.00 91.81 114 GLN A CA 1
ATOM 843 C C . GLN A 1 114 ? 3.069 7.601 -10.838 1.00 91.81 114 GLN A C 1
ATOM 845 O O . GLN A 1 114 ? 3.236 7.217 -11.998 1.00 91.81 114 GLN A O 1
ATOM 850 N N . ARG A 1 115 ? 3.543 8.785 -10.419 1.00 94.94 115 ARG A N 1
ATOM 851 C CA . ARG A 1 115 ? 4.382 9.647 -11.270 1.00 94.94 115 ARG A CA 1
ATOM 852 C C . ARG A 1 115 ? 5.677 8.943 -11.677 1.00 94.94 115 ARG A C 1
ATOM 854 O O . ARG A 1 115 ? 5.978 8.906 -12.868 1.00 94.94 115 ARG A O 1
ATOM 861 N N . ARG A 1 116 ? 6.393 8.341 -10.723 1.00 93.25 116 ARG A N 1
ATOM 862 C CA . ARG A 1 116 ? 7.632 7.584 -10.986 1.00 93.25 116 ARG A CA 1
ATOM 863 C C . ARG A 1 116 ? 7.405 6.433 -11.961 1.00 93.25 116 ARG A C 1
ATOM 865 O O . ARG A 1 116 ? 8.115 6.329 -12.954 1.00 93.25 116 ARG A O 1
ATOM 872 N N . MET A 1 117 ? 6.352 5.643 -11.752 1.00 89.44 117 MET A N 1
ATOM 873 C CA . MET A 1 117 ? 6.007 4.526 -12.633 1.00 89.44 117 MET A CA 1
ATOM 874 C C . MET A 1 117 ? 5.696 4.981 -14.064 1.00 89.44 117 MET A C 1
ATOM 876 O O . MET A 1 117 ? 6.126 4.342 -15.022 1.00 89.44 117 MET A O 1
ATOM 880 N N . ARG A 1 118 ? 4.966 6.095 -14.231 1.00 92.25 118 ARG A N 1
ATOM 881 C CA . ARG A 1 118 ? 4.681 6.665 -15.559 1.00 92.25 118 ARG A CA 1
ATOM 882 C C . ARG A 1 118 ? 5.951 7.115 -16.275 1.00 92.25 118 ARG A C 1
ATOM 884 O O . ARG A 1 118 ? 6.097 6.814 -17.456 1.00 92.25 118 ARG A O 1
ATOM 891 N N . LEU A 1 119 ? 6.849 7.805 -15.570 1.00 93.25 119 LEU A N 1
ATOM 892 C CA . LEU A 1 119 ? 8.119 8.269 -16.131 1.00 93.25 119 LEU A CA 1
ATOM 893 C C . LEU A 1 119 ? 9.016 7.092 -16.526 1.00 93.25 119 LEU A C 1
ATOM 895 O O . LEU A 1 119 ? 9.435 7.026 -17.676 1.00 93.25 119 LEU A O 1
ATOM 899 N N . ALA A 1 120 ? 9.200 6.116 -15.635 1.00 89.44 120 ALA A N 1
ATOM 900 C CA . ALA A 1 120 ? 10.011 4.930 -15.908 1.00 89.44 120 ALA A CA 1
ATOM 901 C C . ALA A 1 120 ? 9.470 4.107 -17.090 1.00 89.44 120 ALA A C 1
ATOM 903 O O . ALA A 1 120 ? 10.233 3.571 -17.883 1.00 89.44 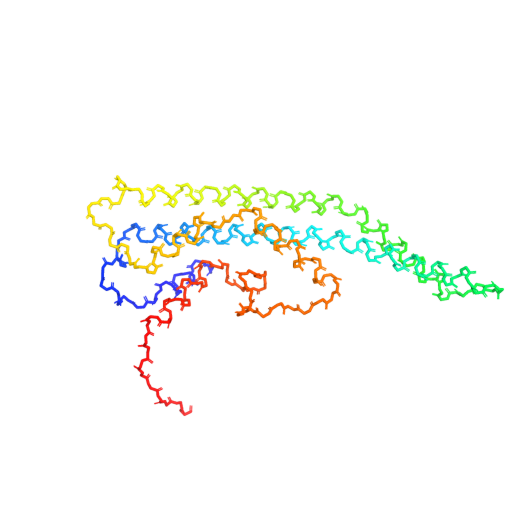120 ALA A O 1
ATOM 904 N N . ARG A 1 121 ? 8.144 4.053 -17.277 1.00 89.12 121 ARG A N 1
ATOM 905 C CA . ARG A 1 121 ? 7.529 3.431 -18.465 1.00 89.12 121 ARG A CA 1
ATOM 906 C C . ARG A 1 121 ? 7.759 4.209 -19.744 1.00 89.12 121 ARG A C 1
ATOM 908 O O . ARG A 1 121 ? 7.932 3.598 -20.794 1.00 89.12 121 ARG A O 1
ATOM 915 N N . ALA A 1 122 ? 7.666 5.534 -19.683 1.00 90.69 122 ALA A N 1
ATOM 916 C CA . ALA A 1 122 ? 7.927 6.380 -20.839 1.00 90.69 122 ALA A CA 1
ATOM 917 C C . ALA A 1 122 ? 9.392 6.242 -21.274 1.00 90.69 122 ALA A C 1
ATOM 919 O O . ALA A 1 122 ? 9.654 6.039 -22.456 1.00 90.69 122 ALA A O 1
ATOM 920 N N . GLU A 1 123 ? 10.312 6.247 -20.310 1.00 89.69 123 GLU A N 1
ATOM 921 C CA . GLU A 1 123 ? 11.732 5.973 -20.518 1.00 89.69 123 GLU A CA 1
ATOM 922 C C . GLU A 1 123 ? 11.949 4.581 -21.116 1.00 89.69 123 GLU A C 1
ATOM 924 O O . GLU A 1 123 ? 12.553 4.463 -22.178 1.00 89.69 123 GLU A O 1
ATOM 929 N N . LEU A 1 124 ? 11.366 3.540 -20.513 1.00 87.75 124 LEU A N 1
ATOM 930 C CA . LEU A 1 124 ? 11.477 2.167 -21.001 1.00 87.75 124 LEU A CA 1
ATOM 931 C C . LEU A 1 124 ? 10.996 2.030 -22.450 1.00 87.75 124 LEU A C 1
ATOM 933 O O . LEU A 1 124 ? 11.678 1.418 -23.265 1.00 87.75 124 LEU A O 1
ATOM 937 N N . ARG A 1 125 ? 9.858 2.643 -22.800 1.00 88.56 125 ARG A N 1
ATOM 938 C CA . ARG A 1 125 ? 9.353 2.675 -24.183 1.00 88.56 125 ARG A CA 1
ATOM 939 C C . ARG A 1 125 ? 10.300 3.417 -25.126 1.00 88.56 125 ARG A C 1
ATOM 941 O O . ARG A 1 125 ? 10.512 2.961 -26.246 1.00 88.56 125 ARG A O 1
ATOM 948 N N . GLY A 1 126 ? 10.877 4.532 -24.679 1.00 86.12 126 GLY A N 1
ATOM 949 C CA . GLY A 1 126 ? 11.868 5.285 -25.446 1.00 86.12 126 GLY A CA 1
ATOM 950 C C . GLY A 1 126 ? 13.117 4.456 -25.746 1.00 86.12 126 GLY A C 1
ATOM 951 O O . GLY A 1 126 ? 13.553 4.412 -26.892 1.00 86.12 126 GLY A O 1
ATOM 952 N N . LEU A 1 127 ? 13.630 3.732 -24.748 1.00 83.19 127 LEU A N 1
ATOM 953 C CA . LEU A 1 127 ? 14.830 2.895 -24.860 1.00 83.19 127 LEU A CA 1
ATOM 954 C C . LEU A 1 127 ? 14.661 1.708 -25.818 1.00 83.19 127 LEU A C 1
ATOM 956 O O . LEU A 1 127 ? 15.622 1.313 -26.471 1.00 83.19 127 LEU A O 1
ATOM 960 N N . ILE A 1 128 ? 13.453 1.146 -25.918 1.00 79.44 128 ILE A N 1
ATOM 961 C CA . ILE A 1 128 ? 13.168 -0.020 -26.775 1.00 79.44 128 ILE A CA 1
ATOM 962 C C . ILE A 1 128 ? 12.629 0.357 -28.162 1.00 79.44 128 ILE A C 1
ATOM 964 O O . ILE A 1 128 ? 12.331 -0.523 -28.969 1.00 79.44 128 ILE A O 1
ATOM 968 N N . THR A 1 129 ? 12.477 1.653 -28.456 1.00 76.69 129 THR A N 1
ATOM 969 C CA . THR A 1 129 ? 12.021 2.108 -29.774 1.00 76.69 129 THR A CA 1
ATOM 970 C C . THR A 1 129 ? 13.133 1.886 -30.813 1.00 76.69 129 THR A C 1
ATOM 972 O O . THR A 1 129 ? 14.287 2.220 -30.533 1.00 76.69 129 THR A O 1
ATOM 975 N N . PRO A 1 130 ? 12.826 1.399 -32.035 1.00 61.19 130 PRO A N 1
ATOM 976 C CA . PRO A 1 130 ? 13.835 1.056 -33.049 1.00 61.19 130 PRO A CA 1
ATOM 977 C C . PRO A 1 130 ? 14.836 2.178 -33.373 1.00 61.19 130 PRO A C 1
ATOM 979 O O . PRO A 1 130 ? 15.998 1.908 -33.657 1.00 61.19 130 PRO A O 1
ATOM 982 N N . ALA A 1 131 ? 14.405 3.441 -33.286 1.00 56.53 131 ALA A N 1
ATOM 983 C CA . ALA A 1 131 ? 15.255 4.611 -33.514 1.00 56.53 131 ALA A CA 1
ATOM 984 C C . ALA A 1 131 ? 16.314 4.840 -32.415 1.00 56.53 131 ALA A C 1
ATOM 986 O O . ALA A 1 131 ? 17.371 5.390 -32.704 1.00 56.53 131 ALA A O 1
ATOM 987 N N . ALA A 1 132 ? 16.046 4.423 -31.173 1.00 56.03 132 ALA A N 1
ATOM 988 C CA . ALA A 1 132 ? 16.972 4.546 -30.044 1.00 56.03 132 ALA A CA 1
ATOM 989 C C . ALA A 1 132 ? 17.861 3.302 -29.870 1.00 56.03 132 ALA A C 1
ATOM 991 O O . ALA A 1 132 ? 18.983 3.409 -29.381 1.00 56.03 132 ALA A O 1
ATOM 992 N N . ALA A 1 133 ? 17.374 2.131 -30.292 1.00 55.66 133 ALA A N 1
ATOM 993 C CA . ALA A 1 133 ? 18.074 0.856 -30.151 1.00 55.66 133 ALA A CA 1
ATOM 994 C C . ALA A 1 133 ? 19.227 0.661 -31.159 1.00 55.66 133 ALA A C 1
ATOM 996 O O . ALA A 1 133 ? 20.116 -0.159 -30.921 1.00 55.66 133 ALA A O 1
ATOM 997 N N . GLY A 1 134 ? 19.231 1.403 -32.276 1.00 55.78 134 GLY A N 1
ATOM 998 C CA . GLY A 1 134 ? 20.164 1.164 -33.380 1.00 55.78 134 GLY A CA 1
ATOM 999 C C . GLY A 1 134 ? 20.021 -0.253 -33.973 1.00 55.78 134 GLY A C 1
ATOM 1000 O O . GLY A 1 134 ? 19.176 -1.037 -33.540 1.00 55.78 134 GLY A O 1
ATOM 1001 N N . PRO A 1 135 ? 20.833 -0.629 -34.975 1.00 51.31 135 PRO A N 1
ATOM 1002 C CA . PRO A 1 135 ? 20.696 -1.921 -35.656 1.00 51.31 135 PRO A CA 1
ATOM 1003 C C . PRO A 1 135 ? 21.121 -3.150 -34.823 1.00 51.31 135 PRO A C 1
ATOM 1005 O O . PRO A 1 135 ? 21.068 -4.263 -35.335 1.00 51.31 135 PRO A O 1
ATOM 1008 N N . SER A 1 136 ? 21.550 -2.996 -33.564 1.00 57.06 136 SER A N 1
ATOM 1009 C CA . SER A 1 136 ? 22.121 -4.098 -32.777 1.00 57.06 136 SER A CA 1
ATOM 1010 C C . SER A 1 136 ? 22.018 -3.860 -31.264 1.00 57.06 136 SER A C 1
ATOM 1012 O O . SER A 1 136 ? 23.030 -3.884 -30.564 1.00 57.06 136 SER A O 1
ATOM 1014 N N . PHE A 1 137 ? 20.814 -3.653 -30.722 1.00 65.31 137 PHE A N 1
ATOM 1015 C CA . PHE A 1 137 ? 20.588 -3.962 -29.306 1.00 65.31 137 PHE A CA 1
ATOM 1016 C C . PHE A 1 137 ? 20.125 -5.424 -29.185 1.00 65.31 137 PHE A C 1
ATOM 1018 O O . PHE A 1 137 ? 18.932 -5.696 -29.354 1.00 65.31 137 PHE A O 1
ATOM 1025 N N . PRO A 1 138 ? 21.031 -6.389 -28.935 1.00 64.44 138 PR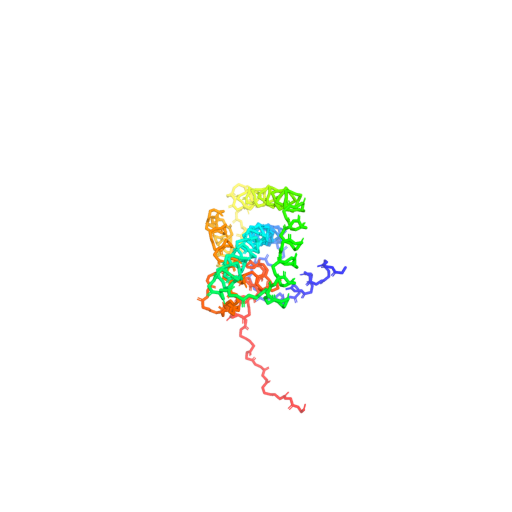O A N 1
ATOM 1026 C CA . PRO A 1 138 ? 20.663 -7.784 -28.731 1.00 64.44 138 PRO A CA 1
ATOM 1027 C C . PRO A 1 138 ? 20.010 -7.931 -27.355 1.00 64.44 138 PRO A C 1
ATOM 1029 O O . PRO A 1 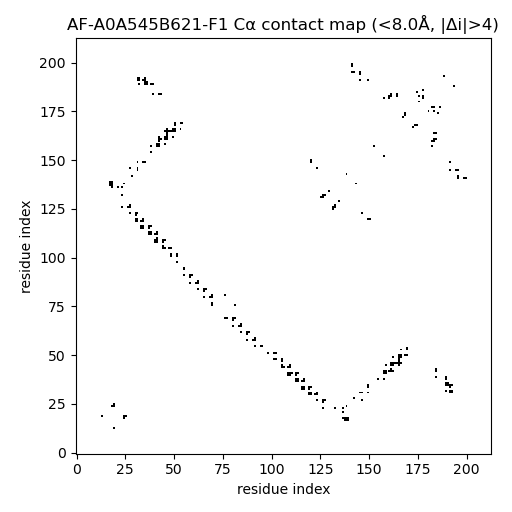138 ? 20.640 -8.290 -26.362 1.00 64.44 138 PRO A O 1
ATOM 1032 N N . MET A 1 139 ? 18.718 -7.615 -27.284 1.00 70.44 139 MET A N 1
ATOM 1033 C CA . MET A 1 139 ? 17.911 -7.929 -26.113 1.00 70.44 139 MET A CA 1
ATOM 1034 C C . MET A 1 139 ? 17.766 -9.456 -26.058 1.00 70.44 139 MET A C 1
ATOM 1036 O O . MET A 1 139 ? 17.266 -10.053 -27.008 1.00 70.44 139 MET A O 1
ATOM 1040 N N . GLY A 1 140 ? 18.217 -10.111 -24.989 1.00 71.75 140 GLY A N 1
ATOM 1041 C CA . GLY A 1 140 ? 17.905 -11.528 -24.763 1.00 71.75 140 GLY A CA 1
ATOM 1042 C C . GLY A 1 140 ? 16.394 -11.741 -24.584 1.00 71.75 140 GLY A C 1
ATOM 1043 O O . GLY A 1 140 ? 15.664 -10.784 -24.309 1.00 71.75 140 GLY A O 1
ATOM 1044 N N . GLN A 1 141 ? 15.908 -12.979 -24.729 1.00 72.38 141 GLN A N 1
ATOM 1045 C CA . GLN A 1 141 ? 14.480 -13.277 -24.537 1.00 72.38 141 GLN A CA 1
ATOM 1046 C C . GLN A 1 141 ? 14.014 -12.931 -23.119 1.00 72.38 141 GLN A C 1
ATOM 1048 O O . GLN A 1 141 ? 12.977 -12.303 -22.954 1.00 72.38 141 GLN A O 1
ATOM 1053 N N . GLU A 1 142 ? 14.834 -13.221 -22.114 1.00 64.19 142 GLU A N 1
ATOM 1054 C CA . GLU A 1 142 ? 14.538 -12.898 -20.717 1.00 64.19 142 GLU A CA 1
ATOM 1055 C C . GLU A 1 142 ? 14.321 -11.399 -20.493 1.00 64.19 142 GLU A C 1
ATOM 1057 O O . GLU A 1 142 ? 13.354 -10.990 -19.853 1.00 64.19 142 GLU A O 1
ATOM 1062 N N . LEU A 1 143 ? 15.194 -10.556 -21.058 1.00 71.06 143 LEU A N 1
ATOM 1063 C CA . LEU A 1 143 ? 15.049 -9.109 -20.944 1.00 71.06 143 LEU A CA 1
ATOM 1064 C C . LEU A 1 143 ? 13.809 -8.619 -21.701 1.00 71.06 143 LEU A C 1
ATOM 1066 O O . LEU A 1 143 ? 13.119 -7.734 -21.202 1.00 71.06 143 LEU A O 1
ATOM 1070 N N . ARG A 1 144 ? 13.474 -9.216 -22.855 1.00 77.38 144 ARG A N 1
ATOM 1071 C CA . ARG A 1 144 ? 12.209 -8.927 -23.555 1.00 77.38 144 ARG A CA 1
ATOM 1072 C C . ARG A 1 144 ? 11.002 -9.234 -22.680 1.00 77.38 144 ARG A C 1
ATOM 1074 O O . ARG A 1 144 ? 10.105 -8.398 -22.599 1.00 77.38 144 ARG A O 1
ATOM 1081 N N . ASP A 1 145 ? 10.999 -10.381 -22.014 1.00 72.62 145 ASP A N 1
ATOM 1082 C CA . ASP A 1 145 ? 9.887 -10.784 -21.158 1.00 72.62 145 ASP A CA 1
ATOM 1083 C C . ASP A 1 145 ? 9.757 -9.843 -19.952 1.00 72.62 145 ASP A C 1
ATOM 1085 O O . ASP A 1 145 ? 8.666 -9.367 -19.655 1.00 72.62 145 ASP A O 1
ATOM 1089 N N . LEU A 1 146 ? 10.871 -9.470 -19.311 1.00 71.00 146 LEU A N 1
ATOM 1090 C CA . LEU A 1 146 ? 10.871 -8.508 -18.201 1.00 71.00 146 LEU A CA 1
ATOM 1091 C C . LEU A 1 146 ? 10.366 -7.123 -18.618 1.00 71.00 146 LEU A C 1
ATOM 1093 O O . LEU A 1 146 ? 9.643 -6.463 -17.868 1.00 71.00 146 LEU A O 1
ATOM 1097 N N . VAL A 1 147 ? 10.748 -6.668 -19.812 1.00 81.81 147 VAL A N 1
ATOM 1098 C CA . VAL A 1 147 ? 10.265 -5.412 -20.392 1.00 81.81 147 VAL A CA 1
ATOM 1099 C C . VAL A 1 147 ? 8.767 -5.495 -20.673 1.00 81.81 147 VAL A C 1
ATOM 1101 O O . VAL A 1 147 ? 8.034 -4.569 -20.317 1.00 81.81 147 VAL A O 1
ATOM 1104 N N . ALA A 1 148 ? 8.301 -6.593 -21.274 1.00 79.94 148 ALA A N 1
ATOM 1105 C CA . ALA A 1 148 ? 6.887 -6.825 -21.543 1.00 79.94 148 ALA A CA 1
ATOM 1106 C C . ALA A 1 148 ? 6.076 -6.820 -20.239 1.00 79.94 148 ALA A C 1
ATOM 1108 O O . ALA A 1 148 ? 5.112 -6.062 -20.127 1.00 79.94 148 ALA A O 1
ATOM 1109 N N . ASP A 1 149 ? 6.532 -7.544 -19.217 1.00 75.38 149 ASP A N 1
ATOM 1110 C CA . ASP A 1 149 ? 5.906 -7.593 -17.894 1.00 75.38 149 ASP A CA 1
ATOM 1111 C C . ASP A 1 149 ? 5.874 -6.197 -17.241 1.00 75.38 149 ASP A C 1
ATOM 1113 O O . ASP A 1 149 ? 4.845 -5.753 -16.721 1.00 75.38 149 ASP A O 1
ATOM 1117 N N . ALA A 1 150 ? 6.977 -5.442 -17.295 1.00 77.69 150 ALA A N 1
ATOM 1118 C CA . ALA A 1 150 ? 7.045 -4.085 -16.750 1.00 77.69 150 ALA A CA 1
ATOM 1119 C C . ALA A 1 150 ? 6.079 -3.112 -17.458 1.00 77.69 150 ALA A C 1
ATOM 1121 O O . ALA A 1 150 ? 5.442 -2.272 -16.804 1.00 77.69 150 ALA A O 1
ATOM 1122 N N . ILE A 1 151 ? 5.931 -3.226 -18.781 1.00 81.19 151 ILE A N 1
ATOM 1123 C CA . ILE A 1 151 ? 5.011 -2.403 -19.578 1.00 81.19 151 ILE A CA 1
ATOM 1124 C C . ILE A 1 151 ? 3.551 -2.798 -19.326 1.00 81.19 151 ILE A C 1
ATOM 1126 O O . ILE A 1 151 ? 2.714 -1.904 -19.165 1.00 81.19 151 ILE A O 1
ATOM 1130 N N . CYS A 1 152 ? 3.251 -4.097 -19.261 1.00 79.12 152 CYS A N 1
ATOM 1131 C CA . CYS A 1 152 ? 1.890 -4.623 -19.170 1.00 79.12 152 CYS A CA 1
ATOM 1132 C C . CYS A 1 152 ? 1.236 -4.451 -17.798 1.00 79.12 152 CYS A C 1
ATOM 1134 O O . CYS A 1 152 ? 0.012 -4.398 -17.749 1.00 79.12 152 CYS A O 1
ATOM 1136 N N . ARG A 1 153 ? 1.995 -4.294 -16.702 1.00 72.62 153 ARG A N 1
ATOM 1137 C CA . ARG A 1 153 ? 1.422 -4.087 -15.352 1.00 72.62 153 ARG A CA 1
ATOM 1138 C C . ARG A 1 153 ? 0.362 -2.972 -15.342 1.00 72.62 153 ARG A C 1
ATOM 1140 O O . ARG A 1 153 ? 0.670 -1.820 -15.659 1.00 72.62 153 ARG A O 1
ATOM 1147 N N . GLN A 1 154 ? -0.873 -3.239 -14.941 1.00 76.12 154 GLN A N 1
ATOM 1148 C CA . GLN A 1 154 ? -1.886 -2.184 -14.887 1.00 76.12 154 GLN A CA 1
ATOM 1149 C C . GLN A 1 154 ? -2.010 -1.612 -13.475 1.00 76.12 154 GLN A C 1
ATOM 1151 O O . GLN A 1 154 ? -2.048 -2.332 -12.482 1.00 76.12 154 GLN A O 1
ATOM 1156 N N . MET A 1 155 ? -2.073 -0.280 -13.377 1.00 77.56 155 MET A N 1
ATOM 1157 C CA . MET A 1 155 ? -2.238 0.402 -12.088 1.00 77.56 155 MET A CA 1
ATOM 1158 C C . MET A 1 155 ? -3.526 -0.027 -11.361 1.00 77.56 155 MET A C 1
ATOM 1160 O O . MET A 1 155 ? -3.445 -0.308 -10.167 1.00 77.56 155 MET A O 1
ATOM 1164 N N . PRO A 1 156 ? -4.688 -0.140 -12.039 1.00 80.44 156 PRO A N 1
ATOM 1165 C CA . PRO A 1 156 ? -5.909 -0.621 -11.398 1.00 80.44 156 PRO A CA 1
ATOM 1166 C C . PRO A 1 156 ? -5.770 -2.019 -10.783 1.00 80.44 156 PRO A C 1
ATOM 1168 O O . PRO A 1 156 ? -6.265 -2.239 -9.684 1.00 80.44 156 PRO A O 1
ATOM 1171 N N . GLU A 1 157 ? -5.056 -2.935 -11.442 1.00 78.25 157 GLU A N 1
ATOM 1172 C CA . GLU A 1 157 ? -4.821 -4.295 -10.936 1.00 78.25 157 GLU A CA 1
ATOM 1173 C C . GLU A 1 157 ? -3.947 -4.270 -9.682 1.00 78.25 157 GLU A C 1
ATOM 1175 O O . GLU A 1 157 ? -4.327 -4.824 -8.651 1.00 78.25 157 GLU A O 1
ATOM 1180 N N . ILE A 1 158 ? -2.824 -3.542 -9.727 1.00 78.38 158 ILE A N 1
ATOM 1181 C CA . ILE A 1 158 ? -1.935 -3.363 -8.569 1.00 78.38 158 ILE A CA 1
ATOM 1182 C C . ILE A 1 158 ? -2.724 -2.818 -7.378 1.00 78.38 158 ILE A C 1
ATOM 1184 O O . ILE A 1 158 ? -2.599 -3.323 -6.265 1.00 78.38 158 ILE A O 1
ATOM 1188 N N . MET A 1 159 ? -3.560 -1.803 -7.608 1.00 80.12 159 MET A N 1
ATOM 1189 C CA . MET A 1 159 ? -4.393 -1.214 -6.564 1.00 80.12 159 MET A CA 1
ATOM 1190 C C . MET A 1 159 ? -5.435 -2.208 -6.035 1.00 80.12 159 MET A C 1
ATOM 1192 O O . MET A 1 159 ? -5.604 -2.307 -4.823 1.00 80.12 159 MET A O 1
ATOM 1196 N N . ALA A 1 160 ? -6.108 -2.968 -6.901 1.00 78.19 160 ALA A N 1
ATOM 1197 C CA . ALA A 1 160 ? -7.122 -3.940 -6.495 1.00 78.19 160 ALA A CA 1
ATOM 1198 C C . ALA A 1 160 ? -6.536 -5.056 -5.613 1.00 78.19 160 ALA A C 1
ATOM 1200 O O . ALA A 1 160 ? -7.059 -5.316 -4.523 1.00 78.19 160 ALA A O 1
ATOM 1201 N N . HIS A 1 161 ? -5.416 -5.657 -6.031 1.00 76.38 161 HIS A N 1
ATOM 1202 C CA . HIS A 1 161 ? -4.698 -6.653 -5.230 1.00 76.38 161 HIS A CA 1
ATOM 1203 C C . HIS A 1 161 ? -4.216 -6.056 -3.909 1.00 76.38 161 HIS A C 1
ATOM 1205 O O . HIS A 1 161 ? -4.401 -6.650 -2.846 1.00 76.38 161 HIS A O 1
ATOM 1211 N N . ALA A 1 162 ? -3.687 -4.833 -3.958 1.00 79.25 162 ALA A N 1
ATOM 1212 C CA . ALA A 1 162 ? -3.185 -4.155 -2.780 1.00 79.25 162 ALA A CA 1
ATOM 1213 C C . ALA A 1 162 ? -4.260 -3.893 -1.719 1.00 79.25 162 ALA A C 1
ATOM 1215 O O . ALA A 1 162 ? -4.037 -4.098 -0.523 1.00 79.25 162 ALA A O 1
ATOM 1216 N N . GLN A 1 163 ? -5.445 -3.475 -2.157 1.00 81.62 163 GLN A N 1
ATOM 1217 C CA . GLN A 1 163 ? -6.593 -3.285 -1.279 1.00 81.62 163 GLN A CA 1
ATOM 1218 C C . GLN A 1 163 ? -7.073 -4.607 -0.678 1.00 81.62 163 GLN A C 1
ATOM 1220 O O . GLN A 1 163 ? -7.403 -4.656 0.508 1.00 81.62 163 GLN A O 1
ATOM 1225 N N . ALA A 1 164 ? -7.142 -5.671 -1.485 1.00 77.38 164 ALA A N 1
ATOM 1226 C CA . ALA A 1 164 ? -7.557 -6.989 -1.018 1.00 77.38 164 ALA A CA 1
ATOM 1227 C C . ALA A 1 164 ? -6.609 -7.515 0.068 1.00 77.38 164 ALA A C 1
ATOM 1229 O O . ALA A 1 164 ? -7.071 -7.932 1.131 1.00 77.38 164 ALA A O 1
ATOM 1230 N N . GLU A 1 165 ? -5.301 -7.402 -0.153 1.00 75.31 165 GLU A N 1
ATOM 1231 C CA . GLU A 1 165 ? -4.285 -7.825 0.807 1.00 75.31 165 GLU A CA 1
ATOM 1232 C C . GLU A 1 165 ? -4.317 -6.992 2.099 1.00 75.31 165 GLU A C 1
ATOM 1234 O O . GLU A 1 165 ? -4.298 -7.555 3.194 1.00 75.31 165 GLU A O 1
ATOM 1239 N N . GLY A 1 166 ? -4.437 -5.661 2.000 1.00 75.19 166 GLY A N 1
ATOM 1240 C CA . GLY A 1 166 ? -4.557 -4.789 3.175 1.00 75.19 166 GLY A CA 1
ATOM 1241 C C . GLY A 1 166 ? -5.764 -5.146 4.051 1.00 75.19 166 GLY A C 1
ATOM 1242 O O . GLY A 1 166 ? -5.641 -5.261 5.272 1.00 75.19 166 GLY A O 1
ATOM 1243 N N . ARG A 1 167 ? -6.919 -5.425 3.427 1.00 78.12 167 ARG A N 1
ATOM 1244 C CA . ARG A 1 167 ? -8.118 -5.900 4.138 1.00 78.12 167 ARG A CA 1
ATOM 1245 C C . ARG A 1 167 ? -7.903 -7.266 4.788 1.00 78.12 167 ARG A C 1
ATOM 1247 O O . ARG A 1 167 ? -8.271 -7.437 5.949 1.00 78.12 167 ARG A O 1
ATOM 1254 N N . ALA A 1 168 ? -7.305 -8.216 4.067 1.00 76.75 168 ALA A N 1
ATOM 1255 C CA . ALA A 1 168 ? -7.053 -9.566 4.565 1.00 76.75 168 ALA A CA 1
ATOM 1256 C C . ALA A 1 168 ? -6.137 -9.555 5.800 1.00 76.75 168 ALA A C 1
ATOM 1258 O O . ALA A 1 168 ? -6.458 -10.175 6.814 1.00 76.75 168 ALA A O 1
ATOM 1259 N N . ARG A 1 169 ? -5.052 -8.770 5.770 1.00 75.00 169 ARG A N 1
ATOM 1260 C CA . ARG A 1 169 ? -4.126 -8.629 6.907 1.00 75.00 169 ARG A CA 1
ATOM 1261 C C . ARG A 1 169 ? -4.806 -8.053 8.147 1.00 75.00 169 ARG A C 1
ATOM 1263 O O . ARG A 1 169 ? -4.599 -8.554 9.247 1.00 75.00 169 ARG A O 1
ATOM 1270 N N . CYS A 1 170 ? -5.664 -7.045 7.992 1.00 74.81 170 CYS A N 1
ATOM 1271 C CA . CYS A 1 170 ? -6.440 -6.517 9.119 1.00 74.81 170 CYS A CA 1
ATOM 1272 C C . CYS A 1 170 ? -7.471 -7.502 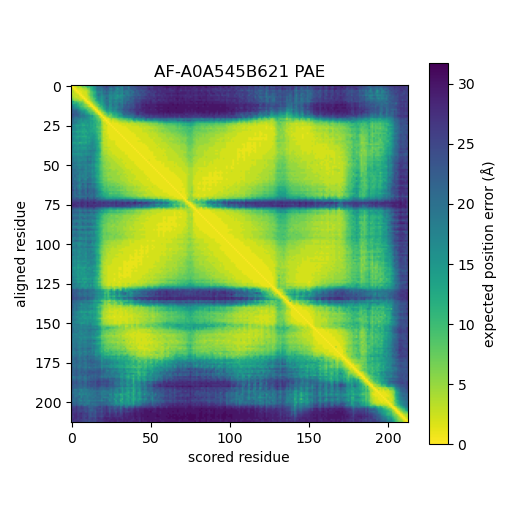9.679 1.00 74.81 170 CYS A C 1
ATOM 1274 O O . CYS A 1 170 ? -7.853 -7.372 10.841 1.00 74.81 170 CYS A O 1
ATOM 1276 N N . ALA A 1 171 ? -7.915 -8.468 8.875 1.00 75.56 171 ALA A N 1
ATOM 1277 C CA . ALA A 1 171 ? -8.757 -9.572 9.321 1.00 75.56 171 ALA A CA 1
ATOM 1278 C C . ALA A 1 171 ? -7.958 -10.722 9.968 1.00 75.56 171 ALA A C 1
ATOM 1280 O O . ALA A 1 171 ? -8.559 -11.707 10.386 1.00 75.56 171 ALA A O 1
ATOM 1281 N N . GLY A 1 172 ? -6.628 -10.606 10.066 1.00 75.75 172 GLY A N 1
ATOM 1282 C CA . GLY A 1 172 ? -5.761 -11.639 10.633 1.00 75.75 172 GLY A CA 1
ATOM 1283 C C . GLY A 1 172 ? -5.442 -12.784 9.669 1.00 75.75 172 GLY A C 1
ATOM 1284 O O . GLY A 1 172 ? -4.990 -13.834 10.117 1.00 75.75 172 GLY A O 1
ATOM 1285 N N . ALA A 1 173 ? -5.674 -12.609 8.363 1.00 75.69 173 ALA A N 1
ATOM 1286 C CA . ALA A 1 173 ? -5.290 -13.610 7.376 1.00 75.69 173 ALA A CA 1
ATOM 1287 C C . ALA A 1 173 ? -3.758 -13.799 7.357 1.00 75.69 173 ALA A C 1
ATOM 1289 O O . ALA A 1 173 ? -3.022 -12.810 7.484 1.00 75.69 173 ALA A O 1
ATOM 1290 N N . PRO A 1 174 ? -3.269 -15.041 7.175 1.00 69.19 174 PRO A N 1
ATOM 1291 C CA . PRO A 1 174 ? -1.847 -15.298 6.998 1.00 69.19 174 PRO A CA 1
ATOM 1292 C C . PRO A 1 174 ? -1.329 -14.630 5.719 1.00 69.19 174 PRO A C 1
ATOM 1294 O O . PRO A 1 174 ? -2.095 -14.307 4.806 1.00 69.19 174 PRO A O 1
ATOM 1297 N N . LEU A 1 175 ? -0.013 -14.423 5.651 1.00 62.47 175 LEU A N 1
ATOM 1298 C CA . LEU A 1 175 ? 0.617 -13.942 4.425 1.00 62.47 175 LEU A CA 1
ATOM 1299 C C . LEU A 1 175 ? 0.408 -14.977 3.309 1.00 62.47 175 LEU A C 1
ATOM 1301 O O . LEU A 1 175 ? 0.598 -16.166 3.570 1.00 62.47 175 LEU A O 1
ATOM 1305 N N . PRO A 1 176 ? 0.004 -14.551 2.099 1.00 61.25 176 PRO A N 1
ATOM 1306 C CA . PRO A 1 176 ? -0.144 -15.469 0.981 1.00 61.25 176 PRO A CA 1
ATOM 1307 C C . PRO A 1 176 ? 1.206 -16.101 0.635 1.00 61.25 176 PRO A C 1
ATOM 1309 O O . PRO A 1 176 ? 2.255 -15.465 0.787 1.00 61.25 176 PRO A O 1
ATOM 1312 N N . ASP A 1 177 ? 1.155 -17.348 0.168 1.00 60.78 177 ASP A N 1
ATOM 1313 C CA . ASP A 1 177 ? 2.331 -18.024 -0.360 1.00 60.78 177 ASP A CA 1
ATOM 1314 C C . ASP A 1 177 ? 2.832 -17.260 -1.604 1.00 60.78 177 ASP A C 1
ATOM 1316 O O . ASP A 1 177 ? 2.054 -17.070 -2.555 1.00 60.78 177 ASP A O 1
ATOM 1320 N N . PRO A 1 178 ? 4.098 -16.803 -1.610 1.00 57.66 178 PRO A N 1
ATOM 1321 C CA . PRO A 1 178 ? 4.701 -16.130 -2.754 1.00 57.66 178 PRO A CA 1
ATOM 1322 C C . PRO A 1 178 ? 4.637 -16.913 -4.069 1.00 57.66 178 PRO A C 1
ATOM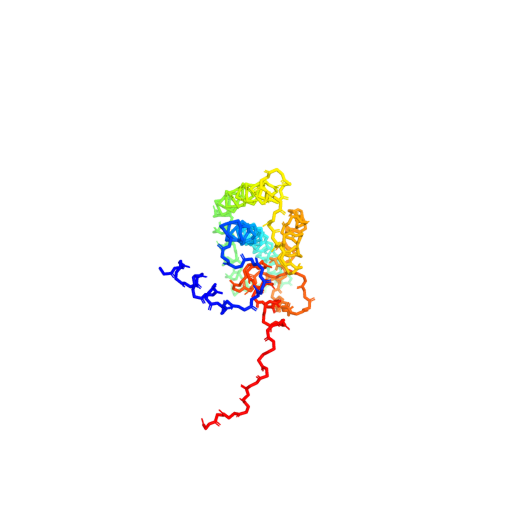 1324 O O . PRO A 1 178 ? 4.668 -16.310 -5.139 1.00 57.66 178 PRO A O 1
ATOM 1327 N N . GLU A 1 179 ? 4.572 -18.242 -4.017 1.00 57.59 179 GLU A N 1
ATOM 1328 C CA . GLU A 1 179 ? 4.559 -19.093 -5.210 1.00 57.59 179 GLU A CA 1
ATOM 1329 C C . GLU A 1 179 ? 3.160 -19.265 -5.811 1.00 57.59 179 GLU A C 1
ATOM 1331 O O . GLU A 1 179 ? 3.026 -19.670 -6.964 1.00 57.59 179 GLU A O 1
ATOM 1336 N N . CYS A 1 180 ? 2.118 -18.926 -5.049 1.00 56.56 180 CYS A N 1
ATOM 1337 C CA . CYS A 1 180 ? 0.718 -19.158 -5.409 1.00 56.56 180 CYS A CA 1
ATOM 1338 C C . CYS A 1 180 ? -0.046 -17.874 -5.768 1.00 56.56 180 CYS A C 1
ATOM 1340 O O . CYS A 1 180 ? -1.249 -17.930 -6.027 1.00 56.56 180 CYS A O 1
ATOM 1342 N N . THR A 1 181 ? 0.610 -16.711 -5.744 1.00 55.62 181 THR A N 1
ATOM 1343 C CA . THR A 1 181 ? -0.028 -15.419 -6.021 1.00 55.62 181 THR A CA 1
ATOM 1344 C C . THR A 1 181 ? 0.804 -14.565 -6.971 1.00 55.62 181 THR A C 1
ATOM 1346 O O . THR A 1 181 ? 1.999 -14.380 -6.772 1.00 55.62 181 THR A O 1
ATOM 1349 N N . ASP A 1 182 ? 0.150 -13.989 -7.986 1.00 51.38 182 ASP A N 1
ATOM 1350 C CA . ASP A 1 182 ? 0.807 -13.132 -8.987 1.00 51.38 182 ASP A CA 1
ATOM 1351 C C . ASP A 1 182 ? 1.427 -11.865 -8.365 1.00 51.38 182 ASP A C 1
ATOM 1353 O O . ASP A 1 182 ? 2.384 -11.295 -8.897 1.00 51.38 182 ASP A O 1
ATOM 1357 N N . PHE A 1 183 ? 0.888 -11.422 -7.221 1.00 50.44 183 PHE A N 1
ATOM 1358 C CA . PHE A 1 183 ? 1.321 -10.237 -6.486 1.00 50.44 183 PHE A CA 1
ATOM 1359 C C . PHE A 1 183 ? 1.098 -10.388 -4.977 1.00 50.44 183 PHE A C 1
ATOM 1361 O O . PHE A 1 183 ? -0.021 -10.660 -4.544 1.00 50.44 183 PHE A O 1
ATOM 1368 N N . HIS A 1 184 ? 2.126 -10.097 -4.172 1.00 59.03 184 HIS A N 1
ATOM 1369 C CA . HIS A 1 184 ? 1.983 -9.922 -2.724 1.00 59.03 184 HIS A CA 1
ATOM 1370 C C . HIS A 1 184 ? 3.011 -8.923 -2.157 1.00 59.03 184 HIS A C 1
ATOM 1372 O O . HIS A 1 184 ? 4.126 -8.776 -2.660 1.00 59.03 184 HIS A O 1
ATOM 1378 N N . MET A 1 185 ? 2.640 -8.190 -1.104 1.00 52.59 185 MET A N 1
ATOM 1379 C CA . MET A 1 185 ? 3.418 -7.043 -0.603 1.00 52.59 185 MET A CA 1
ATOM 1380 C C . MET A 1 185 ? 4.611 -7.373 0.294 1.00 52.59 185 MET A C 1
ATOM 1382 O O . MET A 1 185 ? 5.402 -6.481 0.612 1.00 52.59 185 MET A O 1
ATOM 1386 N N . THR A 1 186 ? 4.718 -8.609 0.774 1.00 48.41 186 THR A N 1
ATOM 1387 C CA . THR A 1 186 ? 5.758 -9.033 1.729 1.00 48.41 186 THR A CA 1
ATOM 1388 C C . THR A 1 186 ? 7.058 -9.494 1.111 1.00 48.41 186 THR A C 1
ATOM 1390 O O . THR A 1 186 ? 8.006 -9.704 1.864 1.00 48.41 186 THR A O 1
ATOM 1393 N N . GLN A 1 187 ? 7.158 -9.604 -0.211 1.00 49.25 187 GLN A N 1
ATOM 1394 C CA . GLN A 1 187 ? 8.446 -9.932 -0.800 1.00 49.25 187 GLN A CA 1
ATOM 1395 C C . GLN A 1 187 ? 9.413 -8.735 -0.716 1.00 49.25 187 GLN A C 1
ATOM 1397 O O . GLN A 1 187 ? 9.050 -7.604 -1.075 1.00 49.25 187 GLN A O 1
ATOM 1402 N N . PRO A 1 188 ? 10.638 -8.933 -0.185 1.00 39.97 188 PRO A N 1
ATOM 1403 C CA . PRO A 1 188 ? 11.653 -7.885 -0.114 1.00 39.97 188 PRO A CA 1
ATOM 1404 C C . PRO A 1 188 ? 12.049 -7.376 -1.507 1.00 39.97 188 PRO A C 1
ATOM 1406 O O . PRO A 1 188 ? 12.514 -6.239 -1.635 1.00 39.97 188 PRO A O 1
ATOM 1409 N N . GLU A 1 189 ? 11.775 -8.153 -2.550 1.00 44.72 189 GLU A N 1
ATOM 1410 C CA . GLU A 1 189 ? 12.116 -7.886 -3.931 1.00 44.72 189 GLU A CA 1
ATOM 1411 C C . GLU A 1 189 ? 10.885 -7.388 -4.717 1.00 44.72 189 GLU A C 1
ATOM 1413 O O . GLU A 1 189 ? 9.951 -8.123 -5.014 1.00 44.72 189 GLU A O 1
ATOM 1418 N N . GLY A 1 190 ? 10.848 -6.106 -5.087 1.00 44.53 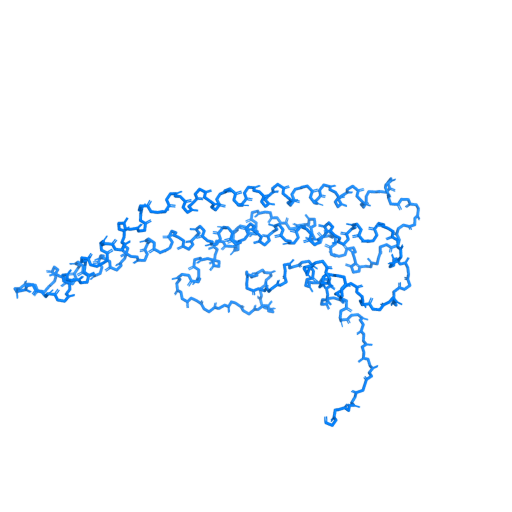190 GLY A N 1
ATOM 1419 C CA . GLY A 1 190 ? 9.758 -5.526 -5.880 1.00 44.53 190 GLY A CA 1
ATOM 1420 C C . GLY A 1 190 ? 9.746 -6.032 -7.327 1.00 44.53 190 GLY A C 1
ATOM 1421 O O . GLY A 1 190 ? 10.140 -5.299 -8.223 1.00 44.53 190 GLY A O 1
ATOM 1422 N N . CYS A 1 191 ? 9.318 -7.279 -7.530 1.00 55.22 191 CYS A N 1
ATOM 1423 C CA . CYS A 1 191 ? 8.652 -7.901 -8.678 1.00 55.22 191 CYS A CA 1
ATOM 1424 C C . CYS A 1 191 ? 9.312 -7.857 -10.082 1.00 55.22 191 CYS A C 1
ATOM 1426 O O . CYS A 1 191 ? 9.011 -8.718 -10.894 1.00 55.22 191 CYS A O 1
ATOM 1428 N N . ALA A 1 192 ? 10.224 -6.937 -10.388 1.00 51.25 192 ALA A N 1
ATOM 1429 C CA . ALA A 1 192 ? 11.030 -6.957 -11.609 1.00 51.25 192 ALA A CA 1
ATOM 1430 C C . ALA A 1 192 ? 12.472 -7.376 -11.312 1.00 51.25 192 ALA A C 1
ATOM 1432 O O . ALA A 1 192 ? 12.998 -8.242 -11.990 1.00 51.25 192 ALA A O 1
ATOM 1433 N N . GLY A 1 193 ? 13.074 -6.852 -10.238 1.00 51.84 193 GLY A N 1
ATOM 1434 C CA . GLY A 1 193 ? 14.385 -7.313 -9.765 1.00 51.84 193 GLY A CA 1
ATOM 1435 C C . GLY A 1 193 ? 14.357 -8.773 -9.307 1.00 51.84 193 GLY A C 1
ATOM 1436 O O . GLY A 1 193 ? 15.255 -9.524 -9.647 1.00 51.84 193 GLY A O 1
ATOM 1437 N N . TRP A 1 194 ? 13.281 -9.196 -8.635 1.00 51.12 194 TRP A N 1
ATOM 1438 C CA . TRP A 1 194 ? 13.094 -10.593 -8.234 1.00 51.12 194 TRP A CA 1
ATOM 1439 C C . TRP A 1 194 ? 12.863 -11.529 -9.407 1.00 51.12 194 TRP A C 1
ATOM 1441 O O . TRP A 1 194 ? 13.531 -12.544 -9.518 1.00 51.12 194 TRP A O 1
ATOM 1451 N N . GLN A 1 195 ? 11.910 -11.196 -10.287 1.00 55.62 195 GLN A N 1
ATOM 1452 C CA . GLN A 1 195 ? 11.617 -12.043 -11.436 1.00 55.62 195 GLN A CA 1
ATOM 1453 C C . GLN A 1 195 ? 12.805 -12.072 -12.395 1.00 55.62 195 GLN A C 1
ATOM 1455 O O . GLN A 1 195 ? 13.099 -13.132 -12.929 1.00 55.62 195 GLN A O 1
ATOM 1460 N N . ALA A 1 196 ? 13.537 -10.963 -12.551 1.00 53.59 196 ALA A N 1
ATOM 1461 C CA . ALA A 1 196 ? 14.791 -10.942 -13.293 1.00 53.59 196 ALA A CA 1
ATOM 1462 C C . ALA A 1 196 ? 15.829 -11.854 -12.643 1.00 53.59 196 ALA A C 1
ATOM 1464 O O . ALA A 1 196 ? 16.354 -12.732 -13.308 1.00 53.59 196 ALA A O 1
ATOM 1465 N N . GLN A 1 197 ? 16.078 -11.711 -11.341 1.00 52.06 197 GLN A N 1
ATOM 1466 C CA . GLN A 1 197 ? 17.072 -12.503 -10.616 1.00 52.06 197 GLN A CA 1
ATOM 1467 C C . GLN A 1 197 ? 16.714 -13.995 -10.563 1.00 52.06 197 GLN A C 1
ATOM 1469 O O . GLN A 1 197 ? 17.585 -14.845 -10.710 1.00 52.06 197 GLN A O 1
ATOM 1474 N N . ARG A 1 198 ? 15.429 -14.326 -10.419 1.00 55.88 198 ARG A N 1
ATOM 1475 C CA . ARG A 1 198 ? 14.917 -15.698 -10.412 1.00 55.88 198 ARG A CA 1
ATOM 1476 C C . ARG A 1 198 ? 14.949 -16.327 -11.804 1.00 55.88 198 ARG A C 1
ATOM 1478 O O . ARG A 1 198 ? 15.349 -17.479 -11.913 1.00 55.88 198 ARG A O 1
ATOM 1485 N N . ARG A 1 199 ? 14.565 -15.601 -12.862 1.00 57.09 199 ARG A N 1
ATOM 1486 C CA . ARG A 1 199 ? 14.665 -16.110 -14.241 1.00 57.09 199 ARG A CA 1
ATOM 1487 C C . ARG A 1 199 ? 16.132 -16.260 -14.670 1.00 57.09 199 ARG A C 1
ATOM 1489 O O . ARG A 1 199 ? 16.456 -17.292 -15.238 1.00 57.09 199 ARG A O 1
ATOM 1496 N N . LEU A 1 200 ? 17.018 -15.341 -14.267 1.00 50.22 200 LEU A N 1
ATOM 1497 C CA . LEU A 1 200 ? 18.478 -15.464 -14.428 1.00 50.22 200 LEU A CA 1
ATOM 1498 C C . LEU A 1 200 ? 19.055 -16.685 -13.682 1.00 50.22 200 LEU A C 1
ATOM 1500 O O . LEU A 1 200 ? 19.923 -17.379 -14.201 1.00 50.22 200 LEU A O 1
ATOM 1504 N N . ALA A 1 201 ? 18.565 -16.984 -12.473 1.00 51.84 201 ALA A N 1
ATOM 1505 C CA . ALA A 1 201 ? 18.985 -18.161 -11.705 1.00 51.84 201 ALA A CA 1
ATOM 1506 C C . ALA A 1 201 ? 18.457 -19.492 -12.278 1.00 51.84 201 ALA A C 1
ATOM 1508 O O . ALA A 1 201 ? 19.027 -20.543 -12.008 1.00 51.84 201 ALA A O 1
ATOM 1509 N N . GLN A 1 202 ? 17.371 -19.466 -13.055 1.00 50.41 202 GLN A N 1
ATOM 1510 C CA . GLN A 1 202 ? 16.785 -20.651 -13.694 1.00 50.41 202 GLN A CA 1
ATOM 1511 C C . GLN A 1 202 ? 17.429 -20.981 -15.047 1.00 50.41 202 GLN A C 1
ATOM 1513 O O . GLN A 1 202 ? 17.379 -22.133 -15.472 1.00 50.41 202 GLN A O 1
ATOM 1518 N N . THR A 1 203 ? 18.039 -20.002 -15.717 1.00 47.62 203 THR A N 1
ATOM 1519 C CA . THR A 1 203 ? 18.755 -20.192 -16.987 1.00 47.62 203 THR A CA 1
ATOM 1520 C C . THR A 1 203 ? 20.262 -20.390 -16.812 1.00 47.62 203 THR A C 1
ATOM 1522 O O . THR A 1 203 ? 20.909 -20.958 -17.690 1.00 47.62 203 THR A O 1
ATOM 1525 N N . GLY A 1 204 ? 20.813 -20.028 -15.649 1.00 44.16 204 GLY A N 1
ATOM 1526 C CA . GLY A 1 204 ? 22.153 -20.402 -15.200 1.00 44.16 204 GLY A CA 1
ATOM 1527 C C . GLY A 1 204 ? 22.154 -21.703 -14.399 1.00 44.16 204 GLY A C 1
ATOM 1528 O O . GLY A 1 204 ? 22.211 -21.678 -13.172 1.00 44.16 204 GLY A O 1
ATOM 1529 N N . GLY A 1 205 ? 22.125 -22.844 -15.090 1.00 37.78 205 GLY A N 1
ATOM 1530 C CA . GLY A 1 205 ? 22.452 -24.128 -14.480 1.00 37.78 205 GLY A CA 1
ATOM 1531 C C . GLY A 1 205 ? 23.873 -24.104 -13.915 1.00 37.78 205 GLY A C 1
ATOM 1532 O O . GLY A 1 205 ? 24.842 -24.221 -14.660 1.00 37.78 205 GLY A O 1
ATOM 1533 N N . LEU A 1 206 ? 23.999 -23.987 -12.595 1.00 38.75 206 LEU A N 1
ATOM 1534 C CA . LEU A 1 206 ? 25.163 -24.502 -11.883 1.00 38.75 206 LEU A CA 1
ATOM 1535 C C . LEU A 1 206 ? 24.964 -26.011 -11.719 1.00 38.75 206 LEU A C 1
ATOM 1537 O O . LEU A 1 206 ? 24.588 -26.502 -10.657 1.00 38.75 206 LEU A O 1
ATOM 1541 N N . GLU A 1 207 ? 25.226 -26.755 -12.792 1.00 45.31 207 GLU A N 1
ATOM 1542 C CA . GLU A 1 207 ? 25.852 -28.057 -12.603 1.00 45.31 207 GLU A CA 1
ATOM 1543 C C . GLU A 1 207 ? 27.240 -27.792 -12.012 1.00 45.31 207 GLU A C 1
ATOM 1545 O O . GLU A 1 207 ? 28.110 -27.221 -12.670 1.00 45.31 207 GLU A O 1
ATOM 1550 N N . GLY A 1 208 ? 27.440 -28.156 -10.745 1.00 35.59 208 GLY A N 1
ATOM 1551 C CA . GLY A 1 208 ? 28.756 -28.068 -10.129 1.00 35.59 208 GLY A CA 1
ATOM 1552 C C . GLY A 1 208 ? 28.750 -28.091 -8.610 1.00 35.59 208 GLY A C 1
ATOM 1553 O O . GLY A 1 208 ? 28.951 -27.056 -7.985 1.00 35.59 208 GLY A O 1
ATOM 1554 N N . GLY A 1 209 ? 28.635 -29.290 -8.037 1.00 29.17 209 GLY A N 1
ATOM 1555 C CA . GLY A 1 209 ? 29.340 -29.605 -6.796 1.00 29.17 209 GLY A CA 1
ATOM 1556 C C . GLY A 1 209 ? 28.465 -29.924 -5.595 1.00 29.17 209 GLY A C 1
ATOM 1557 O O . GLY A 1 209 ? 28.269 -29.091 -4.715 1.00 29.17 209 GLY A O 1
ATOM 1558 N N . ASP A 1 210 ? 28.082 -31.196 -5.494 1.00 39.62 210 ASP A N 1
ATOM 1559 C CA . ASP A 1 210 ? 28.235 -31.911 -4.228 1.00 39.62 210 ASP A CA 1
ATOM 1560 C C . ASP A 1 210 ? 29.593 -31.550 -3.606 1.00 39.62 210 ASP A C 1
ATOM 1562 O O . ASP A 1 210 ? 30.630 -31.846 -4.201 1.00 39.62 210 ASP A O 1
ATOM 1566 N N . GLN A 1 211 ? 29.571 -30.900 -2.440 1.00 29.53 211 GLN A N 1
ATOM 1567 C CA . GLN A 1 211 ? 30.450 -31.111 -1.280 1.00 29.53 211 GLN A CA 1
ATOM 1568 C C . GLN A 1 211 ? 30.411 -29.878 -0.369 1.00 29.53 211 GLN A C 1
ATOM 1570 O O . GLN A 1 211 ? 31.030 -28.854 -0.645 1.00 29.53 211 GLN A O 1
ATOM 1575 N N . PHE A 1 212 ? 29.737 -30.019 0.768 1.00 27.00 212 PHE A N 1
ATOM 1576 C CA . PHE A 1 212 ? 30.059 -29.272 1.981 1.00 27.00 212 PHE A CA 1
ATOM 1577 C C . PHE A 1 212 ? 30.627 -30.272 3.001 1.00 27.00 212 PHE A C 1
ATOM 1579 O O . PHE A 1 212 ? 29.957 -31.277 3.256 1.00 27.00 212 PHE A O 1
ATOM 1586 N N . PRO A 1 213 ? 31.827 -30.056 3.572 1.00 37.75 213 PRO A N 1
ATOM 1587 C CA . PRO A 1 213 ? 32.096 -30.469 4.943 1.00 37.75 213 PRO A CA 1
ATOM 1588 C C . PRO A 1 213 ? 31.367 -29.557 5.943 1.00 37.75 213 PRO A C 1
ATOM 1590 O O . PRO A 1 213 ? 31.196 -28.350 5.644 1.00 37.75 213 PRO A O 1
#

Radius of gyration: 24.49 Å; Cα contacts (8 Å, |Δi|>4): 174; chains: 1; bounding box: 62×45×73 Å

Foldseek 3Di:
DVVVVVVVLLVPDPDDPAANPPPLVVLLLVLLQLLLVLLLLLLVLLLQLLLLVLVLVVLVVVLVVLVVVQVVPPPDGPPVSVVVNVVSVVVNVVSVVCNVVSNVVSVVSNVVSVVSNVVSLVSNCVSPPDVNCDPGNPQDPLSVVSSVVSNPDDSVVSSVVSSVQSNCVSVVHDFDDPVPDPDGNPDPRRNSSVSSSVVVVVVDDPPDDDDDD

Mean predicted aligned error: 12.22 Å

pLDDT: mean 73.23, std 20.32, range [27.0, 98.31]

Sequence (213 aa):
MQYEFLRASLDVAPSVEGGAGHPLYTAVLLAVVEVGRAARDVAISVSGEAAAHARVARIKRLLVGVEGQIAERGVGPSTALQDAADALWAELSSVETTLPIEIAFRHDQRDRAQRRMRLARAELRGLITPAAAGPSFPMGQELRDLVADAICRQMPEIMAHAQAEGRARCAGAPLPDPECTDFHMTQPEGCAGWQAQRRLAQTGGLEGGDQFP

Solvent-accessible surface area (backbone atoms only — not comparable to full-atom values): 12026 Å² total; per-residue (Å²): 112,77,66,54,56,55,49,60,70,61,62,62,74,97,79,60,96,74,36,90,84,41,76,65,49,59,52,47,52,51,25,33,36,44,28,22,45,19,51,45,44,29,26,52,24,40,15,52,46,32,30,55,53,44,51,54,54,49,50,55,53,50,43,53,56,45,54,48,53,58,66,71,60,65,89,67,86,54,62,72,53,50,54,50,43,54,51,48,51,52,51,47,51,54,48,64,70,46,42,65,59,54,46,52,53,28,50,54,48,26,53,52,18,51,51,48,26,52,49,26,46,51,50,40,54,52,58,71,32,70,88,65,35,56,100,73,63,57,72,50,71,68,56,48,51,51,50,49,53,53,66,65,62,51,68,70,56,50,46,52,54,19,34,52,51,19,43,38,50,69,72,67,49,78,83,77,59,77,90,80,45,101,73,73,89,81,56,92,49,41,67,37,55,38,50,48,53,51,53,53,57,68,73,52,77,78,83,79,72,96,79,80,134